Protein AF-A0AAV4IXU2-F1 (afdb_monomer)

Solvent-accessible surface area (backbone atoms only — not comparable to full-atom values): 14554 Å² total; per-residue (Å²): 113,68,51,59,64,71,59,56,70,63,88,63,92,53,52,67,53,56,46,56,50,34,19,52,50,22,17,52,53,16,49,74,67,67,35,55,64,60,52,50,65,54,48,53,56,36,37,75,73,60,46,38,54,72,82,55,48,52,36,22,51,57,11,19,56,49,12,47,25,54,47,39,40,53,54,18,73,72,43,60,83,90,50,28,66,62,40,37,51,53,20,48,53,50,39,51,52,47,51,52,49,44,66,61,35,63,77,40,77,81,58,49,50,66,58,62,49,49,52,51,54,48,54,50,29,71,78,34,66,65,52,47,55,52,48,48,48,41,63,72,46,50,47,54,49,48,54,53,35,67,69,46,98,43,76,66,45,44,49,68,61,46,39,62,58,50,50,53,49,50,53,53,49,50,53,52,49,43,61,71,75,49,70,82,84,54,61,74,52,73,74,66,58,73,68,56,60,56,68,84,79,42,61,64,67,50,52,59,49,50,43,59,74,71,43,70,78,66,63,73,80,69,69,81,76,72,82,70,77,73,66,66,75,70,57,62,74,66,60,72,73,72,78,79,79,88,76,87,83,90,85,135

InterPro domains:
  IPR003841 Sodium-dependent phosphate transport protein [PF02690] (20-100)
  IPR003841 Sodium-dependent phosphate transport protein [PTHR10010] (1-233)

Organism: NCBI:txid1093978

pLDDT: mean 72.47, std 19.87, range [31.05, 94.81]

Mean predicted aligned error: 17.53 Å

Structure (mmCIF, N/CA/C/O backbone):
data_AF-A0AAV4IXU2-F1
#
_entry.id   AF-A0AAV4IXU2-F1
#
loop_
_atom_site.group_PDB
_atom_site.id
_atom_site.type_symbol
_atom_site.label_atom_id
_atom_site.label_alt_id
_atom_site.label_comp_id
_atom_site.label_asym_id
_atom_site.label_entity_id
_atom_site.label_seq_id
_atom_site.pdbx_PDB_ins_code
_atom_site.Cartn_x
_atom_site.Cartn_y
_atom_site.Cartn_z
_atom_site.occupancy
_atom_site.B_iso_or_equiv
_atom_site.auth_seq_id
_atom_site.auth_comp_id
_atom_site.auth_asym_id
_atom_site.auth_atom_id
_atom_site.pdbx_PDB_model_num
ATOM 1 N N . MET A 1 1 ? -5.809 29.470 -0.784 1.00 52.75 1 MET A N 1
ATOM 2 C CA . MET A 1 1 ? -5.499 29.531 -2.231 1.00 52.75 1 MET A CA 1
ATOM 3 C C . MET A 1 1 ? -4.843 28.239 -2.723 1.00 52.75 1 MET A C 1
ATOM 5 O O . MET A 1 1 ? -5.449 27.562 -3.535 1.00 52.75 1 MET A O 1
ATOM 9 N N . ILE A 1 2 ? -3.705 27.816 -2.154 1.00 60.56 2 ILE A N 1
ATOM 10 C CA . ILE A 1 2 ? -2.952 26.608 -2.570 1.00 60.56 2 ILE A CA 1
ATOM 11 C C . ILE A 1 2 ? -3.792 25.315 -2.537 1.00 60.56 2 ILE A C 1
ATOM 13 O O . ILE A 1 2 ? -3.842 24.601 -3.531 1.00 60.56 2 ILE A O 1
ATOM 17 N N . LYS A 1 3 ? -4.544 25.053 -1.454 1.00 55.19 3 LYS A N 1
ATOM 18 C CA . LYS A 1 3 ? -5.411 23.856 -1.347 1.00 55.19 3 LYS A CA 1
ATOM 19 C C . LYS A 1 3 ? -6.458 23.742 -2.465 1.00 55.19 3 LYS A C 1
ATOM 21 O O . LYS A 1 3 ? -6.820 22.635 -2.836 1.00 55.19 3 LYS A O 1
ATOM 26 N N . LYS A 1 4 ? -6.927 24.878 -3.000 1.00 58.56 4 LYS A N 1
ATOM 27 C CA . LYS A 1 4 ? -7.949 24.936 -4.057 1.00 58.56 4 LYS A CA 1
ATOM 28 C C . LYS A 1 4 ? -7.371 24.608 -5.437 1.00 58.56 4 LYS A C 1
ATOM 30 O O . LYS A 1 4 ? -8.101 24.110 -6.273 1.00 58.56 4 LYS A O 1
ATOM 35 N N . PHE A 1 5 ? -6.080 24.871 -5.652 1.00 61.91 5 PHE A N 1
ATOM 36 C CA . PHE A 1 5 ? -5.364 24.513 -6.880 1.00 61.91 5 PHE A CA 1
ATOM 37 C C . PHE A 1 5 ? -4.828 23.080 -6.839 1.00 61.91 5 PHE A C 1
ATOM 39 O O . PHE A 1 5 ? -4.893 22.373 -7.834 1.00 61.91 5 PHE A O 1
ATOM 46 N N . VAL A 1 6 ? -4.345 22.634 -5.676 1.00 60.41 6 VAL A N 1
ATOM 47 C CA . VAL A 1 6 ? -3.827 21.270 -5.484 1.00 60.41 6 VAL A CA 1
ATOM 48 C C . VAL A 1 6 ? -4.948 20.229 -5.513 1.00 60.41 6 VAL A C 1
ATOM 50 O O . VAL A 1 6 ? -4.774 19.159 -6.087 1.00 60.41 6 VAL A O 1
ATOM 53 N N . ASN A 1 7 ? -6.115 20.559 -4.951 1.00 63.28 7 ASN A N 1
ATOM 54 C CA . ASN A 1 7 ? -7.316 19.723 -5.025 1.00 63.28 7 ASN A CA 1
ATOM 55 C C . ASN A 1 7 ? -8.319 20.274 -6.047 1.00 63.28 7 ASN A C 1
ATOM 57 O O . ASN A 1 7 ? -9.522 20.096 -5.883 1.00 63.28 7 ASN A O 1
ATOM 61 N N . ALA A 1 8 ? -7.842 20.992 -7.071 1.00 58.50 8 ALA A N 1
ATOM 62 C CA . ALA A 1 8 ? -8.707 21.471 -8.139 1.00 58.50 8 ALA A CA 1
ATOM 63 C C . ALA A 1 8 ? -9.290 20.268 -8.881 1.00 58.50 8 ALA A C 1
ATOM 65 O O . ALA A 1 8 ? -8.625 19.589 -9.663 1.00 58.50 8 ALA A O 1
ATOM 66 N N . GLU A 1 9 ? -10.554 19.998 -8.610 1.00 58.47 9 GLU A N 1
ATOM 67 C CA . GLU A 1 9 ? -11.350 19.041 -9.345 1.00 58.47 9 GLU A CA 1
ATOM 68 C C . GLU A 1 9 ? -11.954 19.793 -10.530 1.00 58.47 9 GLU A C 1
ATOM 70 O O . GLU A 1 9 ? -12.689 20.763 -10.339 1.00 58.47 9 GLU A O 1
ATOM 75 N N . PHE A 1 10 ? -11.581 19.419 -11.758 1.00 54.19 10 PHE A N 1
ATOM 76 C CA . PHE A 1 10 ? -12.203 19.993 -12.950 1.00 54.19 10 PHE A CA 1
ATOM 77 C C . PHE A 1 10 ? -13.707 19.670 -12.901 1.00 54.19 10 PHE A C 1
ATOM 79 O O . PHE A 1 10 ? -14.060 18.487 -12.923 1.00 54.19 10 PHE A O 1
ATOM 86 N N . PRO A 1 11 ? -14.603 20.670 -12.797 1.00 42.06 11 PRO A N 1
ATOM 87 C CA . PRO A 1 11 ? -16.028 20.404 -12.663 1.00 42.06 11 PRO A CA 1
ATOM 88 C C . PRO A 1 11 ? -16.586 19.822 -13.972 1.00 42.06 11 PRO A C 1
ATOM 90 O O . PRO A 1 11 ? -16.364 20.382 -15.044 1.00 42.06 11 PRO A O 1
ATOM 93 N N . GLY A 1 12 ? -17.318 18.702 -13.885 1.00 57.59 12 GLY A N 1
ATOM 94 C CA . GLY A 1 12 ? -18.038 18.084 -15.009 1.00 57.59 12 GLY A CA 1
ATOM 95 C C . GLY A 1 12 ? -17.705 16.598 -15.261 1.00 57.59 12 GLY A C 1
ATOM 96 O O . GLY A 1 12 ? -17.108 15.942 -14.405 1.00 57.59 12 GLY A O 1
ATOM 97 N N . PRO A 1 13 ? -18.053 16.038 -16.442 1.00 55.56 13 PRO A N 1
ATOM 98 C CA . PRO A 1 13 ? -17.812 14.627 -16.804 1.00 55.56 13 PRO A CA 1
ATOM 99 C C . PRO A 1 13 ? -16.319 14.234 -16.862 1.00 55.56 13 PRO A C 1
ATOM 101 O O . PRO A 1 13 ? -15.982 13.055 -16.943 1.00 55.56 13 PRO A O 1
ATOM 104 N N . LEU A 1 14 ? -15.416 15.216 -16.763 1.00 58.50 14 LEU A N 1
ATOM 105 C CA . LEU A 1 14 ? -13.964 15.050 -16.680 1.00 58.50 14 LEU A CA 1
ATOM 106 C C . LEU A 1 14 ? -13.457 14.633 -15.288 1.00 58.50 14 LEU A C 1
ATOM 108 O O . LEU A 1 14 ? -12.260 14.384 -15.144 1.00 58.50 14 LEU A O 1
ATOM 112 N N . GLY A 1 15 ? -14.327 14.493 -14.279 1.00 62.78 15 GLY A N 1
ATOM 113 C CA . GLY A 1 15 ? -13.946 14.016 -12.942 1.00 62.78 15 GLY A CA 1
ATOM 114 C C . GLY A 1 15 ? -13.155 12.700 -12.975 1.00 62.78 15 GLY A C 1
ATOM 115 O O . GLY A 1 15 ? -12.135 12.569 -12.297 1.00 62.78 15 GLY A O 1
ATOM 116 N N . TYR A 1 16 ? -13.532 11.774 -13.864 1.00 66.44 16 TYR A N 1
ATOM 117 C CA . TYR A 1 16 ? -12.797 10.525 -14.094 1.00 66.44 16 TYR A CA 1
ATOM 118 C C . TYR A 1 16 ? -11.384 10.753 -14.645 1.00 66.44 16 TYR A C 1
ATOM 120 O O . TYR A 1 16 ? -10.450 10.071 -14.228 1.00 66.44 16 TYR A O 1
ATOM 128 N N . LEU A 1 17 ? -11.203 11.740 -15.529 1.00 75.50 17 LEU A N 1
ATOM 129 C CA . LEU A 1 17 ? -9.912 12.063 -16.139 1.00 75.50 17 LEU A CA 1
ATOM 130 C C . LEU A 1 17 ? -8.925 12.639 -15.120 1.00 75.50 17 LEU A C 1
ATOM 132 O O . LEU A 1 17 ? -7.730 12.366 -15.200 1.00 75.50 17 LEU A O 1
ATOM 136 N N . THR A 1 18 ? -9.419 13.367 -14.112 1.00 81.31 18 THR A N 1
ATOM 137 C CA . THR A 1 18 ? -8.561 13.933 -13.056 1.00 81.31 18 THR A CA 1
ATOM 138 C C . THR A 1 18 ? -7.774 12.858 -12.300 1.00 81.31 18 THR A C 1
ATOM 140 O O . THR A 1 18 ? -6.631 13.078 -11.903 1.00 81.31 18 THR A O 1
ATOM 143 N N . GLY A 1 19 ? -8.366 11.674 -12.145 1.00 83.75 19 GLY A N 1
ATOM 144 C CA . GLY A 1 19 ? -7.733 10.516 -11.533 1.00 83.75 19 GLY A CA 1
ATOM 145 C C . GLY A 1 19 ? -6.587 9.941 -12.363 1.00 83.75 19 GLY A C 1
ATOM 146 O O . GLY A 1 19 ? -5.501 9.694 -11.841 1.00 83.75 19 GLY A O 1
ATOM 147 N N . TYR A 1 20 ? -6.799 9.796 -13.671 1.00 87.50 20 TYR A N 1
ATOM 148 C CA . TYR A 1 20 ? -5.769 9.331 -14.603 1.00 87.50 20 TYR A CA 1
ATOM 149 C C . TYR A 1 20 ? -4.634 10.349 -14.768 1.00 87.50 20 TYR A C 1
ATOM 151 O O . TYR A 1 20 ? -3.468 9.965 -14.815 1.00 87.50 20 TYR A O 1
ATOM 159 N N . ILE A 1 21 ? -4.945 11.648 -14.766 1.00 88.25 21 ILE A N 1
ATOM 160 C CA . ILE A 1 21 ? -3.930 12.711 -14.753 1.00 88.25 21 ILE A CA 1
ATOM 161 C C . ILE A 1 21 ? -3.081 12.619 -13.479 1.00 88.25 21 ILE A C 1
ATOM 163 O O . ILE A 1 21 ? -1.860 12.709 -13.556 1.00 88.25 21 ILE A O 1
ATOM 167 N N . ALA A 1 22 ? -3.692 12.367 -12.317 1.00 89.50 22 ALA A N 1
ATOM 168 C CA . ALA A 1 22 ? -2.951 12.156 -11.075 1.00 89.50 22 ALA A CA 1
ATOM 169 C C . ALA A 1 22 ? -2.029 10.921 -11.139 1.00 89.50 22 ALA A C 1
ATOM 171 O O . ALA A 1 22 ? -0.903 10.986 -10.650 1.00 89.50 22 ALA A O 1
ATOM 172 N N . ILE A 1 23 ? -2.449 9.831 -11.794 1.00 91.69 23 ILE A N 1
ATOM 173 C CA . ILE A 1 23 ? -1.583 8.666 -12.058 1.00 91.69 23 ILE A CA 1
ATOM 174 C C . ILE A 1 23 ? -0.378 9.076 -12.922 1.00 91.69 23 ILE A C 1
ATOM 176 O O . ILE A 1 23 ? 0.759 8.766 -12.573 1.00 91.69 23 ILE A O 1
ATOM 180 N N . LEU A 1 24 ? -0.591 9.821 -14.011 1.00 91.69 24 LEU A N 1
ATOM 181 C CA . LEU A 1 24 ? 0.503 10.279 -14.878 1.00 91.69 24 LEU A CA 1
ATOM 182 C C . LEU A 1 24 ? 1.468 11.227 -14.153 1.00 91.69 24 LEU A C 1
ATOM 184 O O . LEU A 1 24 ? 2.682 11.085 -14.286 1.00 91.69 24 LEU A O 1
ATOM 188 N N . ILE A 1 25 ? 0.945 12.150 -13.343 1.00 91.56 25 ILE A N 1
ATOM 189 C CA . ILE A 1 25 ? 1.757 13.051 -12.515 1.00 91.56 25 ILE A CA 1
ATOM 190 C C . ILE A 1 25 ? 2.593 12.246 -11.515 1.00 91.56 25 ILE A C 1
ATOM 192 O O . ILE A 1 25 ? 3.793 12.485 -11.393 1.00 91.56 25 ILE A O 1
ATOM 196 N N . GLY A 1 26 ? 1.995 11.271 -10.824 1.00 91.44 26 GLY A N 1
ATOM 197 C CA . GLY A 1 26 ? 2.712 10.407 -9.883 1.00 91.44 26 GLY A CA 1
ATOM 198 C C . GLY A 1 26 ? 3.820 9.590 -10.553 1.00 91.44 26 GLY A C 1
ATOM 199 O O . GLY A 1 26 ? 4.929 9.497 -10.017 1.00 91.44 26 GLY A O 1
ATOM 200 N N . ALA A 1 27 ? 3.546 9.058 -11.748 1.00 92.31 27 ALA A N 1
ATOM 201 C CA . ALA A 1 27 ? 4.523 8.327 -12.551 1.00 92.31 27 ALA A CA 1
ATOM 202 C C . ALA A 1 27 ? 5.683 9.228 -12.990 1.00 92.31 27 ALA A C 1
ATOM 204 O O . ALA A 1 27 ? 6.839 8.870 -12.774 1.00 92.31 27 ALA A O 1
ATOM 205 N N . GLY A 1 28 ? 5.389 10.416 -13.526 1.00 92.00 28 GLY A N 1
ATOM 206 C CA . GLY A 1 28 ? 6.399 11.382 -13.962 1.00 92.00 28 GLY A CA 1
ATOM 207 C C . GLY A 1 28 ? 7.264 11.902 -12.813 1.00 92.00 28 GLY A C 1
ATOM 208 O O . GLY A 1 28 ? 8.488 11.903 -12.916 1.00 92.00 28 GLY A O 1
ATOM 209 N N . LEU A 1 29 ? 6.655 12.268 -11.681 1.00 91.44 29 LEU A N 1
ATOM 210 C CA . LEU A 1 29 ? 7.397 12.703 -10.492 1.00 91.44 29 LEU A CA 1
ATOM 211 C C . LEU A 1 29 ? 8.330 11.605 -9.977 1.00 91.44 29 LEU A C 1
ATOM 213 O O . LEU A 1 29 ? 9.479 11.879 -9.640 1.00 91.44 29 LEU A O 1
ATOM 217 N N . THR A 1 30 ? 7.861 10.357 -9.950 1.00 92.31 30 THR A N 1
ATOM 218 C CA . THR A 1 30 ? 8.690 9.231 -9.497 1.00 92.31 30 THR A CA 1
ATOM 219 C C . THR A 1 30 ? 9.767 8.874 -10.507 1.00 92.31 30 THR A C 1
ATOM 221 O O . THR A 1 30 ? 10.857 8.503 -10.099 1.00 92.31 30 THR A O 1
ATOM 224 N N . PHE A 1 31 ? 9.511 9.028 -11.804 1.00 89.88 31 PHE A N 1
ATOM 225 C CA . PHE A 1 31 ? 10.527 8.857 -12.838 1.00 89.88 31 PHE A CA 1
ATOM 226 C C . PHE A 1 31 ? 11.666 9.877 -12.692 1.00 89.88 31 PHE A C 1
ATOM 228 O O . PHE A 1 31 ? 12.830 9.500 -12.762 1.00 89.88 31 PHE A O 1
ATOM 235 N N . VAL A 1 32 ? 11.339 11.146 -12.421 1.00 90.19 32 VAL A N 1
ATOM 236 C CA . VAL A 1 32 ? 12.336 12.213 -12.215 1.00 90.19 32 VAL A CA 1
ATOM 237 C C . VAL A 1 32 ? 13.122 12.007 -10.920 1.00 90.19 32 VAL A C 1
ATOM 239 O O . VAL A 1 32 ? 14.340 12.145 -10.907 1.00 90.19 32 VAL A O 1
ATOM 242 N N . VAL A 1 33 ? 12.435 11.681 -9.824 1.00 89.81 33 VAL A N 1
ATOM 243 C CA . VAL A 1 33 ? 13.060 11.520 -8.499 1.00 89.81 33 VAL A CA 1
ATOM 244 C C . VAL A 1 33 ? 13.716 10.141 -8.331 1.00 89.81 33 VAL A C 1
ATOM 246 O O . VAL A 1 33 ? 14.550 9.960 -7.450 1.00 89.81 33 VAL A O 1
ATOM 249 N N . GLN A 1 34 ? 13.321 9.156 -9.140 1.00 89.94 34 GLN A N 1
ATOM 250 C CA . GLN A 1 34 ? 13.729 7.746 -9.080 1.00 89.94 34 GLN A CA 1
ATOM 251 C C . GLN A 1 34 ? 13.562 7.074 -7.705 1.00 89.94 34 GLN A C 1
ATOM 253 O O . GLN A 1 34 ? 14.171 6.044 -7.426 1.00 89.94 34 GLN A O 1
ATOM 258 N N . SER A 1 35 ? 12.706 7.618 -6.835 1.00 88.94 35 SER A N 1
ATOM 259 C CA . SER A 1 35 ? 12.480 7.088 -5.489 1.00 88.94 35 SER A CA 1
ATOM 260 C C . SER A 1 35 ? 11.016 7.197 -5.079 1.00 88.94 35 SER A C 1
ATOM 262 O O . SER A 1 35 ? 10.501 8.277 -4.771 1.00 88.94 35 SER A O 1
ATOM 264 N N . SER A 1 36 ? 10.344 6.049 -5.016 1.00 89.06 36 SER A N 1
ATOM 265 C CA . SER A 1 36 ? 8.973 5.930 -4.501 1.00 89.06 36 SER A CA 1
ATOM 266 C C . SER A 1 36 ? 8.886 6.161 -2.988 1.00 89.06 36 SER A C 1
ATOM 268 O O . SER A 1 36 ? 7.862 6.638 -2.487 1.00 89.06 36 SER A O 1
ATOM 270 N N . SER A 1 37 ? 9.974 5.914 -2.250 1.00 89.56 37 SER A N 1
ATOM 271 C CA . SER A 1 37 ? 10.075 6.231 -0.821 1.00 89.56 37 SER A CA 1
ATOM 272 C C . SER A 1 37 ? 10.070 7.739 -0.572 1.00 89.56 37 SER A C 1
ATOM 274 O O . SER A 1 37 ? 9.319 8.206 0.285 1.00 89.56 37 SER A O 1
ATOM 276 N N . ILE A 1 38 ? 10.830 8.524 -1.353 1.00 91.62 38 ILE A N 1
ATOM 277 C CA . ILE A 1 38 ? 10.807 9.996 -1.252 1.00 91.62 38 ILE A CA 1
ATOM 278 C C . ILE A 1 38 ? 9.406 10.518 -1.584 1.00 91.62 38 ILE A C 1
ATOM 280 O O . ILE A 1 38 ? 8.847 11.305 -0.814 1.00 91.62 38 ILE A O 1
ATOM 284 N N . PHE A 1 39 ? 8.805 10.013 -2.665 1.00 91.50 39 PHE A N 1
ATOM 285 C CA . PHE A 1 39 ? 7.448 10.369 -3.073 1.00 91.50 39 PHE A CA 1
ATOM 286 C C . PHE A 1 39 ? 6.427 10.145 -1.945 1.00 91.50 39 PHE A C 1
ATOM 288 O O . PHE A 1 39 ? 5.727 11.072 -1.528 1.00 91.50 39 PHE A O 1
ATOM 295 N N . THR A 1 40 ? 6.400 8.939 -1.372 1.00 90.88 40 THR A N 1
ATOM 296 C CA . THR A 1 40 ? 5.463 8.581 -0.294 1.00 90.88 40 THR A CA 1
ATOM 297 C C . THR A 1 40 ? 5.734 9.374 0.988 1.00 90.88 40 THR A C 1
ATOM 299 O O . THR A 1 40 ? 4.793 9.828 1.649 1.00 90.88 40 THR A O 1
ATOM 302 N N . SER A 1 41 ? 7.006 9.605 1.325 1.00 93.00 41 SER A N 1
ATOM 303 C CA . SER A 1 41 ? 7.406 10.379 2.510 1.00 93.00 41 SER A CA 1
ATOM 304 C C . SER A 1 41 ? 7.013 11.855 2.430 1.00 93.00 41 SER A C 1
ATOM 306 O O . SER A 1 41 ? 6.764 12.467 3.464 1.00 93.00 41 SER A O 1
ATOM 308 N N . THR A 1 42 ? 6.899 12.411 1.220 1.00 92.44 42 THR A N 1
ATOM 309 C CA . THR A 1 42 ? 6.466 13.796 0.996 1.00 92.44 42 THR A CA 1
ATOM 310 C C . THR A 1 42 ? 4.942 13.902 0.946 1.00 92.44 42 THR A C 1
ATOM 312 O O . THR A 1 42 ? 4.366 14.826 1.519 1.00 92.44 42 THR A O 1
ATOM 315 N N . LEU A 1 43 ? 4.255 12.937 0.324 1.00 91.94 43 LEU A N 1
ATOM 316 C CA . LEU A 1 43 ? 2.790 12.937 0.270 1.00 91.94 43 LEU A CA 1
ATOM 317 C C . LEU A 1 43 ? 2.138 12.716 1.638 1.00 91.94 43 LEU A C 1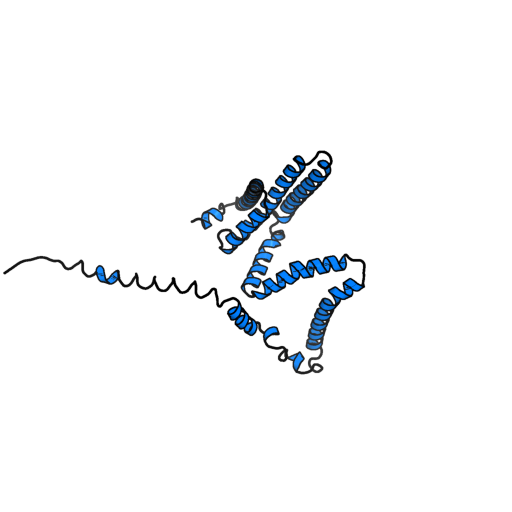
ATOM 319 O O . LEU A 1 43 ? 1.166 13.394 1.965 1.00 91.94 43 LEU A O 1
ATOM 323 N N . THR A 1 44 ? 2.678 11.812 2.456 1.00 91.81 44 THR A N 1
ATOM 324 C CA . THR A 1 44 ? 2.113 11.474 3.774 1.00 91.81 44 THR A CA 1
ATOM 325 C C . THR A 1 44 ? 1.893 12.701 4.682 1.00 91.81 44 THR A C 1
ATOM 327 O O . THR A 1 44 ? 0.770 12.890 5.158 1.00 91.81 44 THR A O 1
ATOM 330 N N . PRO A 1 45 ? 2.887 13.582 4.925 1.00 91.31 45 PRO A N 1
ATOM 331 C CA . PRO A 1 45 ? 2.687 14.783 5.732 1.00 91.31 45 PRO A CA 1
ATOM 332 C C . PRO A 1 45 ? 1.781 15.809 5.047 1.00 91.31 45 PRO A C 1
ATOM 334 O O . PRO A 1 45 ? 0.982 16.431 5.741 1.00 91.31 45 PRO A O 1
ATOM 337 N N . LEU A 1 46 ? 1.837 15.957 3.714 1.00 90.12 46 LEU A N 1
ATOM 338 C CA . LEU A 1 46 ? 0.947 16.856 2.960 1.00 90.12 46 LEU A CA 1
ATOM 339 C C . LEU A 1 46 ? -0.526 16.465 3.114 1.00 90.12 46 LEU A C 1
ATOM 341 O O . LEU A 1 46 ? -1.390 17.335 3.244 1.00 90.12 46 LEU A O 1
ATOM 345 N N . VAL A 1 47 ? -0.806 15.165 3.152 1.00 91.06 47 VAL A N 1
ATOM 346 C CA . VAL A 1 47 ? -2.132 14.637 3.477 1.00 91.06 47 VAL A CA 1
ATOM 347 C C . VAL A 1 47 ? -2.463 14.843 4.953 1.00 91.06 47 VAL A C 1
ATOM 349 O O . VAL A 1 47 ? -3.575 15.254 5.277 1.00 91.06 47 VAL A O 1
ATOM 352 N N . GLY A 1 48 ? -1.492 14.654 5.850 1.00 87.44 48 GLY A N 1
ATOM 353 C CA . GLY A 1 48 ? -1.653 14.900 7.287 1.00 87.44 48 GLY A CA 1
ATOM 354 C C . GLY A 1 48 ? -2.044 16.343 7.639 1.00 87.44 48 GLY A C 1
ATOM 355 O O . GLY A 1 48 ? -2.837 16.551 8.554 1.00 87.44 48 GLY A O 1
ATOM 356 N N . ILE A 1 49 ? -1.552 17.338 6.892 1.00 90.00 49 ILE A N 1
ATOM 357 C CA . ILE A 1 49 ? -1.939 18.760 7.036 1.00 90.00 49 ILE A CA 1
ATOM 358 C C . ILE A 1 49 ? -3.148 19.155 6.157 1.00 90.00 49 ILE A C 1
ATOM 360 O O . ILE A 1 49 ? -3.567 20.322 6.115 1.00 90.00 49 ILE A O 1
ATOM 364 N N . GLY A 1 50 ? -3.708 18.191 5.420 1.00 84.06 50 GLY A N 1
ATOM 365 C CA . GLY A 1 50 ? -4.852 18.364 4.527 1.00 84.06 50 GLY A CA 1
ATOM 366 C C . GLY A 1 50 ? -4.580 19.295 3.345 1.00 84.06 50 GLY A C 1
ATOM 367 O O . GLY A 1 50 ? -5.478 20.037 2.947 1.00 84.06 50 GLY A O 1
ATOM 368 N N . VAL A 1 51 ? -3.339 19.362 2.851 1.00 86.94 51 VAL A N 1
ATOM 369 C CA . VAL A 1 51 ? -3.004 20.055 1.593 1.00 86.94 51 VAL A CA 1
ATOM 370 C C . VAL A 1 51 ? -3.408 19.202 0.395 1.00 86.94 51 VAL A C 1
ATOM 372 O O . VAL A 1 51 ? -3.953 19.745 -0.562 1.00 86.94 51 VAL A O 1
ATOM 375 N N . ILE A 1 52 ? -3.197 17.890 0.487 1.00 86.44 52 ILE A N 1
ATOM 376 C CA . ILE A 1 52 ? -3.641 16.891 -0.489 1.00 86.44 52 ILE A CA 1
ATOM 377 C C . ILE A 1 52 ? -4.710 16.029 0.180 1.00 86.44 52 ILE A C 1
ATOM 379 O O . ILE A 1 52 ? -4.542 15.604 1.322 1.00 86.44 52 ILE A O 1
ATOM 383 N N . GLU A 1 53 ? -5.814 15.765 -0.507 1.00 86.88 53 GLU A N 1
ATOM 384 C CA . GLU A 1 53 ? -6.830 14.845 0.004 1.00 86.88 53 GLU A CA 1
ATOM 385 C C . GLU A 1 53 ? -6.385 13.379 -0.114 1.00 86.88 53 GLU A C 1
ATOM 387 O O . GLU A 1 53 ? -5.706 12.987 -1.066 1.00 86.88 53 GLU A O 1
ATOM 392 N N . LEU A 1 54 ? -6.817 12.529 0.826 1.00 86.50 54 LEU A N 1
ATOM 393 C CA . LEU A 1 54 ? -6.549 11.080 0.784 1.00 86.50 54 LEU A CA 1
ATOM 394 C C . LEU A 1 54 ? -6.993 10.442 -0.543 1.00 86.50 54 LEU A C 1
ATOM 396 O O . LEU A 1 54 ? -6.322 9.551 -1.063 1.00 86.50 54 LEU A O 1
ATOM 400 N N . ASP A 1 55 ? -8.089 10.943 -1.112 1.00 86.19 55 ASP A N 1
ATOM 401 C CA . ASP A 1 55 ? -8.670 10.438 -2.356 1.00 86.19 55 ASP A CA 1
ATOM 402 C C . ASP A 1 55 ? -7.805 10.796 -3.584 1.00 86.19 55 ASP A C 1
ATOM 404 O O . ASP A 1 55 ? -7.845 10.096 -4.597 1.00 86.19 55 ASP A O 1
ATOM 408 N N . ARG A 1 56 ? -6.951 11.828 -3.472 1.00 86.94 56 ARG A N 1
ATOM 409 C CA . ARG A 1 56 ? -5.940 12.221 -4.472 1.00 86.94 56 ARG A CA 1
ATOM 410 C C . ARG A 1 56 ? -4.614 11.494 -4.280 1.00 86.94 56 ARG A C 1
ATOM 412 O O . ARG A 1 56 ? -3.949 11.170 -5.261 1.00 86.94 56 ARG A O 1
ATOM 419 N N . MET A 1 57 ? -4.243 11.196 -3.035 1.00 90.25 57 MET A N 1
ATOM 420 C CA . MET A 1 57 ? -3.029 10.434 -2.728 1.00 90.25 57 MET A CA 1
ATOM 421 C C . MET A 1 57 ? -3.065 9.036 -3.356 1.00 90.25 57 MET A C 1
ATOM 423 O O . MET A 1 57 ? -2.055 8.582 -3.879 1.00 90.25 57 MET A O 1
ATOM 427 N N . TYR A 1 58 ? -4.227 8.375 -3.369 1.00 90.56 58 TYR A N 1
ATOM 428 C CA . TYR A 1 58 ? -4.361 7.025 -3.921 1.00 90.56 58 TYR A CA 1
ATOM 429 C C . TYR A 1 58 ? -3.939 6.904 -5.406 1.00 90.56 58 TYR A C 1
ATOM 431 O O . TYR A 1 58 ? -3.010 6.143 -5.681 1.00 90.56 58 TYR A O 1
ATOM 439 N N . PRO A 1 59 ? -4.524 7.648 -6.373 1.00 91.12 59 PRO A N 1
ATOM 440 C CA . PRO A 1 59 ? -4.068 7.607 -7.767 1.00 91.12 59 PRO A CA 1
ATOM 441 C C . PRO A 1 59 ? -2.625 8.098 -7.954 1.00 91.12 59 PRO A C 1
ATOM 443 O O . PRO A 1 59 ? -1.911 7.555 -8.792 1.00 91.12 59 PRO A O 1
ATOM 446 N N . LEU A 1 60 ? -2.161 9.067 -7.156 1.00 92.06 60 LEU A N 1
ATOM 447 C CA . LEU A 1 60 ? -0.762 9.512 -7.172 1.00 92.06 60 LEU A CA 1
ATOM 448 C C . LEU A 1 60 ? 0.204 8.370 -6.816 1.00 92.06 60 LEU A C 1
ATOM 450 O O . LEU A 1 60 ? 1.212 8.177 -7.496 1.00 92.06 60 LEU A O 1
ATOM 454 N N . THR A 1 61 ? -0.115 7.581 -5.788 1.00 92.56 61 THR A N 1
ATOM 455 C CA . THR A 1 61 ? 0.675 6.408 -5.386 1.00 92.56 61 THR A CA 1
ATOM 456 C C . THR A 1 61 ? 0.636 5.306 -6.443 1.00 92.56 61 THR A C 1
ATOM 458 O O . THR A 1 61 ? 1.677 4.730 -6.750 1.00 92.56 61 THR A O 1
ATOM 461 N N . LEU A 1 62 ? -0.523 5.044 -7.059 1.00 92.62 62 LEU A N 1
ATOM 462 C CA . LEU A 1 62 ? -0.614 4.100 -8.181 1.00 92.62 62 LEU A CA 1
ATOM 463 C C . LEU A 1 62 ? 0.292 4.522 -9.349 1.00 92.62 62 LEU A C 1
ATOM 465 O O . LEU A 1 62 ? 1.022 3.701 -9.898 1.00 92.62 62 LEU A O 1
ATOM 469 N N . GLY A 1 63 ? 0.308 5.816 -9.672 1.00 92.81 63 GLY A N 1
ATOM 470 C CA . GLY A 1 63 ? 1.245 6.396 -10.632 1.00 92.81 63 GLY A CA 1
ATOM 471 C C . GLY A 1 63 ? 2.707 6.192 -10.251 1.00 92.81 63 GLY A C 1
ATOM 472 O O . GLY A 1 63 ? 3.508 5.750 -11.071 1.00 92.81 63 GLY A O 1
ATOM 473 N N . SER A 1 64 ? 3.060 6.463 -8.993 1.00 94.31 64 SER A N 1
ATOM 474 C CA . SER A 1 64 ? 4.426 6.284 -8.483 1.00 94.31 64 SER A CA 1
ATOM 475 C C . SER A 1 64 ? 4.939 4.850 -8.634 1.00 94.31 64 SER A C 1
ATOM 477 O O . SER A 1 64 ? 6.098 4.634 -9.006 1.00 94.31 64 SER A O 1
ATOM 479 N N . ASN A 1 65 ? 4.064 3.859 -8.447 1.00 93.00 65 ASN A N 1
ATOM 480 C CA . ASN A 1 65 ? 4.419 2.462 -8.667 1.00 93.00 65 ASN A CA 1
ATOM 481 C C . ASN A 1 65 ? 4.773 2.187 -10.136 1.00 93.00 65 ASN A C 1
ATOM 483 O O . ASN A 1 65 ? 5.771 1.518 -10.385 1.00 93.00 65 ASN A O 1
ATOM 487 N N . ILE A 1 66 ? 4.038 2.761 -11.101 1.00 93.56 66 ILE A N 1
ATOM 488 C CA . ILE A 1 66 ? 4.417 2.699 -12.525 1.00 93.56 66 ILE A CA 1
ATOM 489 C C . ILE A 1 66 ? 5.771 3.387 -12.742 1.00 93.56 66 ILE A C 1
ATOM 491 O O . ILE A 1 66 ? 6.664 2.794 -13.342 1.00 93.56 66 ILE A O 1
ATOM 495 N N . GLY A 1 67 ? 5.966 4.601 -12.218 1.00 92.38 67 GLY A N 1
ATOM 496 C CA . GLY A 1 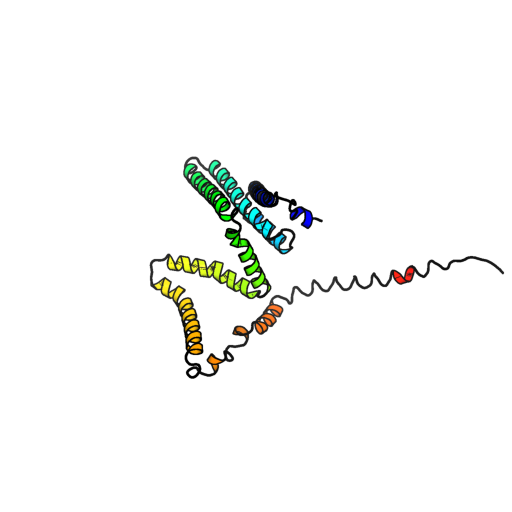67 ? 7.226 5.338 -12.387 1.00 92.38 67 GLY A CA 1
ATOM 497 C C . GLY A 1 67 ? 8.456 4.562 -11.896 1.00 92.38 67 GLY A C 1
ATOM 498 O O . GLY A 1 67 ? 9.492 4.562 -12.556 1.00 92.38 67 GLY A O 1
ATOM 499 N N . THR A 1 68 ? 8.317 3.816 -10.796 1.00 92.12 68 THR A N 1
ATOM 500 C CA . THR A 1 68 ? 9.383 2.946 -10.265 1.00 92.12 68 THR A CA 1
ATOM 501 C C . THR A 1 68 ? 9.785 1.850 -11.256 1.00 92.12 68 THR A C 1
ATOM 503 O O . THR A 1 68 ? 10.963 1.513 -11.363 1.00 92.12 68 THR A O 1
ATOM 506 N N . THR A 1 69 ? 8.832 1.305 -12.017 1.00 92.69 69 THR A N 1
ATOM 507 C CA . THR A 1 69 ? 9.125 0.267 -13.019 1.00 92.69 69 THR A CA 1
ATOM 508 C C . THR A 1 69 ? 9.901 0.809 -14.214 1.00 92.69 69 THR A C 1
ATOM 510 O O . THR A 1 69 ? 10.771 0.114 -14.727 1.00 92.69 69 THR A O 1
ATOM 513 N N . THR A 1 70 ? 9.692 2.073 -14.598 1.00 88.94 70 THR A N 1
ATOM 514 C CA . THR A 1 70 ? 10.518 2.730 -15.621 1.00 88.94 70 THR A CA 1
ATOM 515 C C . THR A 1 70 ? 11.975 2.838 -15.168 1.00 88.94 70 THR A C 1
ATOM 517 O O . THR A 1 70 ? 12.883 2.558 -15.948 1.00 88.94 70 THR A O 1
ATOM 520 N N . THR A 1 71 ? 12.216 3.171 -13.895 1.00 89.06 71 THR A N 1
ATOM 521 C CA . THR A 1 71 ? 13.569 3.170 -13.317 1.00 89.06 71 THR A CA 1
ATOM 522 C C . THR A 1 71 ? 14.178 1.769 -13.314 1.00 89.06 71 THR A C 1
ATOM 524 O O . THR A 1 71 ? 15.346 1.618 -13.660 1.00 89.06 71 THR A O 1
ATOM 527 N N . ALA A 1 72 ? 13.396 0.735 -12.988 1.00 89.75 72 ALA A N 1
ATOM 528 C CA . ALA A 1 72 ? 13.862 -0.650 -13.041 1.00 89.75 72 ALA A CA 1
ATOM 529 C C . ALA A 1 72 ? 14.262 -1.074 -14.466 1.00 89.75 72 ALA A C 1
ATOM 531 O O . ALA A 1 72 ? 15.290 -1.721 -14.638 1.00 89.75 72 ALA A O 1
ATOM 532 N N . ILE A 1 73 ? 13.503 -0.659 -15.487 1.00 91.94 73 ILE A N 1
ATOM 533 C CA . ILE A 1 73 ? 13.832 -0.918 -16.898 1.00 91.94 73 ILE A CA 1
ATOM 534 C C . ILE A 1 73 ? 15.122 -0.195 -17.294 1.00 91.94 73 ILE A C 1
ATOM 536 O O . ILE A 1 73 ? 16.002 -0.811 -17.884 1.00 91.94 73 ILE A O 1
ATOM 540 N N . LEU A 1 74 ? 15.275 1.085 -16.940 1.00 90.75 74 LEU A N 1
ATOM 541 C CA . LEU A 1 74 ? 16.510 1.829 -17.214 1.00 90.75 74 LEU A CA 1
ATOM 542 C C . LEU A 1 74 ? 17.723 1.205 -16.516 1.00 90.75 74 LEU A C 1
ATOM 544 O O . LEU A 1 74 ? 18.774 1.059 -17.133 1.00 90.75 74 LEU A O 1
ATOM 548 N N . SER A 1 75 ? 17.569 0.795 -15.255 1.00 89.31 75 SER A N 1
ATOM 549 C CA . SER A 1 75 ? 18.622 0.108 -14.504 1.00 89.31 75 SER A CA 1
ATOM 550 C C . SER A 1 75 ? 18.985 -1.233 -15.141 1.00 89.31 75 SER A C 1
ATOM 552 O O . SER A 1 75 ? 20.164 -1.561 -15.224 1.00 89.31 75 SER A O 1
ATOM 554 N N . ALA A 1 76 ? 17.994 -1.993 -15.616 1.00 90.62 76 ALA A N 1
ATOM 555 C CA . ALA A 1 76 ? 18.217 -3.251 -16.319 1.00 90.62 76 ALA A CA 1
ATOM 556 C C . ALA A 1 76 ? 18.974 -3.032 -17.638 1.00 90.62 76 ALA A C 1
ATOM 558 O O . ALA A 1 76 ? 19.943 -3.732 -17.902 1.00 90.62 76 ALA A O 1
ATOM 559 N N . LEU A 1 77 ? 18.605 -2.011 -18.423 1.00 90.06 77 LEU A N 1
ATOM 560 C CA . LEU A 1 77 ? 19.294 -1.650 -19.671 1.00 90.06 77 LEU A CA 1
ATOM 561 C C . LEU A 1 77 ? 20.734 -1.160 -19.460 1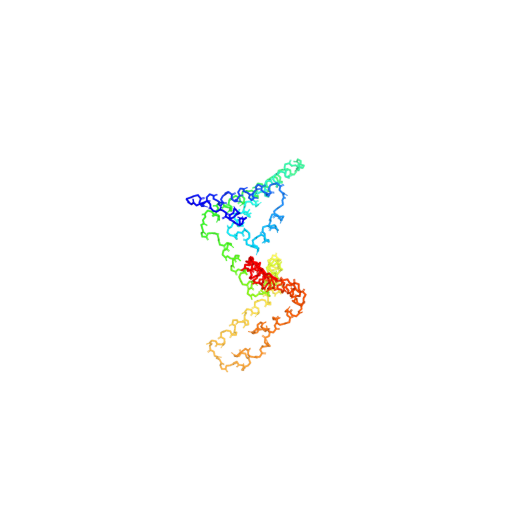.00 90.06 77 LEU A C 1
ATOM 563 O O . LEU A 1 77 ? 21.546 -1.264 -20.373 1.00 90.06 77 LEU A O 1
ATOM 567 N N . ALA A 1 78 ? 21.043 -0.624 -18.279 1.00 90.19 78 ALA A N 1
ATOM 568 C CA . ALA A 1 78 ? 22.390 -0.213 -17.889 1.00 90.19 78 ALA A CA 1
ATOM 569 C C . ALA A 1 78 ? 23.219 -1.346 -17.245 1.00 90.19 78 ALA A C 1
ATOM 571 O O . ALA A 1 78 ? 24.367 -1.112 -16.874 1.00 90.19 78 ALA A O 1
ATOM 572 N N . SER A 1 79 ? 22.642 -2.541 -17.069 1.00 87.69 79 SER A N 1
ATOM 573 C CA . SER A 1 79 ? 23.312 -3.708 -16.478 1.00 87.69 79 SER A CA 1
ATOM 574 C C . SER A 1 79 ? 24.169 -4.456 -17.507 1.00 87.69 79 SER A C 1
ATOM 576 O O . SER A 1 79 ? 23.943 -4.343 -18.712 1.00 87.69 79 SER A O 1
ATOM 578 N N . ASP A 1 80 ? 25.109 -5.274 -17.029 1.00 88.56 80 ASP A N 1
ATOM 579 C CA . ASP A 1 80 ? 25.968 -6.105 -17.880 1.00 88.56 80 ASP A CA 1
ATOM 580 C C . ASP A 1 80 ? 25.168 -7.060 -18.784 1.00 88.56 80 ASP A C 1
ATOM 582 O O . ASP A 1 80 ? 24.103 -7.571 -18.415 1.00 88.56 80 ASP A O 1
ATOM 586 N N . SER A 1 81 ? 25.716 -7.344 -19.971 1.00 83.25 81 SER A N 1
ATOM 587 C CA . SER A 1 81 ? 25.071 -8.162 -21.010 1.00 83.25 81 SER A CA 1
ATOM 588 C C . SER A 1 81 ? 24.688 -9.568 -20.545 1.00 83.25 81 SER A C 1
ATOM 590 O O . SER A 1 81 ? 23.723 -10.135 -21.061 1.00 83.25 81 SER A O 1
ATOM 592 N N . ASP A 1 82 ? 25.406 -10.103 -19.558 1.00 86.44 82 ASP A N 1
ATOM 593 C CA . ASP A 1 82 ? 25.235 -11.470 -19.061 1.00 86.44 82 ASP A CA 1
ATOM 594 C C . ASP A 1 82 ? 23.963 -11.635 -18.214 1.00 86.44 82 ASP A C 1
ATOM 596 O O . ASP A 1 82 ? 23.356 -12.704 -18.215 1.00 86.44 82 ASP A O 1
ATOM 600 N N . HIS A 1 83 ? 23.505 -10.566 -17.552 1.00 87.62 83 HIS A N 1
ATOM 601 C CA . HIS A 1 83 ? 22.303 -10.569 -16.705 1.00 87.62 83 HIS A CA 1
ATOM 602 C C . HIS A 1 83 ? 21.162 -9.706 -17.254 1.00 87.62 83 HIS A C 1
ATOM 604 O O . HIS A 1 83 ? 20.076 -9.674 -16.674 1.00 87.62 83 HIS A O 1
ATOM 610 N N . LEU A 1 84 ? 21.374 -9.035 -18.390 1.00 89.56 84 LEU A N 1
ATOM 611 C CA . LEU A 1 84 ? 20.409 -8.133 -19.020 1.00 89.56 84 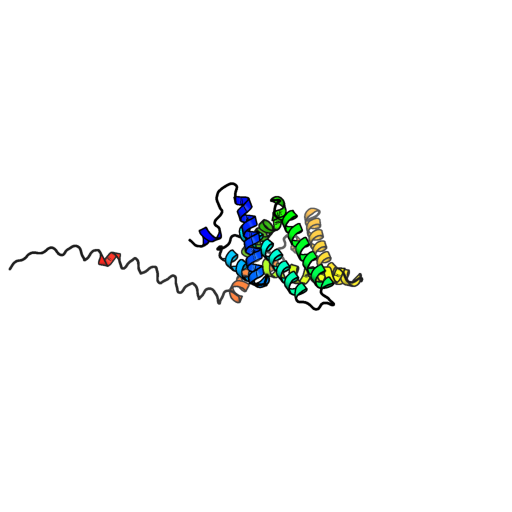LEU A CA 1
ATOM 612 C C . LEU A 1 84 ? 19.032 -8.780 -19.235 1.00 89.56 84 LEU A C 1
ATOM 614 O O . LEU A 1 84 ? 18.000 -8.143 -19.030 1.00 89.56 84 LEU A O 1
ATOM 618 N N . ARG A 1 85 ? 18.996 -10.049 -19.661 1.00 89.12 85 ARG A N 1
ATOM 619 C CA . ARG A 1 85 ? 17.731 -10.755 -19.926 1.00 89.12 85 ARG A CA 1
ATOM 620 C C . ARG A 1 85 ? 16.933 -10.986 -18.646 1.00 89.12 85 ARG A C 1
ATOM 622 O O . ARG A 1 85 ? 15.730 -10.731 -18.636 1.00 89.12 85 ARG A O 1
ATOM 629 N N . ASP A 1 86 ? 17.607 -11.397 -17.578 1.00 91.62 86 ASP A N 1
ATOM 630 C CA . ASP A 1 86 ? 16.976 -11.699 -16.294 1.00 91.62 86 ASP A CA 1
ATOM 631 C C . ASP A 1 86 ? 16.468 -10.417 -15.622 1.00 91.62 86 ASP A C 1
ATOM 633 O O . ASP A 1 86 ? 15.325 -10.355 -15.161 1.00 91.62 86 ASP A O 1
ATOM 637 N N . THR A 1 87 ? 17.278 -9.351 -15.626 1.00 91.62 87 THR A N 1
ATOM 638 C CA . THR A 1 87 ? 16.904 -8.060 -15.029 1.00 91.62 87 THR A CA 1
ATOM 639 C C . THR A 1 87 ? 15.764 -7.386 -15.794 1.00 91.62 87 THR A C 1
ATOM 641 O O . THR A 1 87 ? 14.829 -6.877 -15.168 1.00 91.62 87 THR A O 1
ATOM 644 N N . LEU A 1 88 ? 15.769 -7.439 -17.133 1.00 92.62 88 LEU A N 1
ATOM 645 C CA . LEU A 1 88 ? 14.663 -6.937 -17.954 1.00 92.62 88 LEU A CA 1
ATOM 646 C C . LEU A 1 88 ? 13.386 -7.745 -17.755 1.00 92.62 88 LEU A C 1
ATOM 648 O O . LEU A 1 88 ? 12.306 -7.158 -17.677 1.00 92.62 88 LEU A O 1
ATOM 652 N N . GLN A 1 89 ? 13.485 -9.072 -17.654 1.00 94.25 89 GLN A N 1
ATOM 653 C CA . GLN A 1 89 ? 12.323 -9.915 -17.395 1.00 94.25 89 GLN A CA 1
ATOM 654 C C . GLN A 1 89 ? 11.662 -9.527 -16.070 1.00 94.25 89 GLN A C 1
ATOM 656 O O . GLN A 1 89 ? 10.450 -9.317 -16.032 1.00 94.25 89 GLN A O 1
ATOM 661 N N . VAL A 1 90 ? 12.444 -9.356 -15.000 1.00 92.44 90 VAL A N 1
ATOM 662 C CA . VAL A 1 90 ? 11.924 -8.893 -13.704 1.00 92.44 90 VAL A CA 1
ATOM 663 C C . VAL A 1 90 ? 11.308 -7.496 -13.832 1.00 92.44 90 VAL A C 1
ATOM 665 O O . VAL A 1 90 ? 10.187 -7.279 -13.365 1.00 92.44 90 VAL A O 1
ATOM 668 N N . ALA A 1 91 ? 11.972 -6.561 -14.517 1.00 93.56 91 ALA A N 1
ATOM 669 C CA . ALA A 1 91 ? 11.456 -5.206 -14.714 1.00 93.56 91 ALA A CA 1
ATOM 670 C C . ALA A 1 91 ? 10.113 -5.188 -15.473 1.00 93.56 91 ALA A C 1
ATOM 672 O O . ALA A 1 91 ? 9.177 -4.500 -15.056 1.00 93.56 91 ALA A O 1
ATOM 673 N N . PHE A 1 92 ? 9.971 -5.993 -16.531 1.00 93.56 92 PHE A N 1
ATOM 674 C CA . PHE A 1 92 ? 8.712 -6.135 -17.264 1.00 93.56 92 PHE A CA 1
ATOM 675 C C . PHE A 1 92 ? 7.630 -6.833 -16.445 1.00 93.56 92 PHE A C 1
ATOM 677 O O . PHE A 1 92 ? 6.486 -6.379 -16.463 1.00 93.56 92 PHE A O 1
ATOM 684 N N . CYS A 1 93 ? 7.964 -7.877 -15.683 1.00 94.81 93 CYS A N 1
ATOM 685 C CA . CYS A 1 93 ? 7.024 -8.502 -14.750 1.00 94.81 93 CYS A CA 1
ATOM 686 C C . CYS A 1 93 ? 6.449 -7.463 -13.778 1.00 94.81 93 CYS A C 1
ATOM 688 O O . CYS A 1 93 ? 5.233 -7.390 -13.601 1.00 94.81 93 CYS A O 1
ATOM 690 N N . HIS A 1 94 ? 7.303 -6.608 -13.208 1.00 93.00 94 HIS A N 1
ATOM 691 C CA . HIS A 1 94 ? 6.868 -5.515 -12.340 1.00 93.00 94 HIS A CA 1
ATOM 692 C C . HIS A 1 94 ? 6.006 -4.483 -13.083 1.00 93.00 94 HIS A C 1
ATOM 694 O O . HIS A 1 94 ? 4.975 -4.070 -12.547 1.00 93.00 94 HIS A O 1
ATOM 700 N N . LEU A 1 95 ? 6.382 -4.073 -14.299 1.00 93.31 95 LEU A N 1
ATOM 701 C CA . LEU A 1 95 ? 5.596 -3.141 -15.117 1.00 93.31 95 LEU A CA 1
ATOM 702 C C . LEU A 1 95 ? 4.190 -3.691 -15.387 1.00 93.31 95 LEU A C 1
ATOM 704 O O . LEU A 1 95 ? 3.194 -3.034 -15.078 1.00 93.31 95 LEU A O 1
ATOM 708 N N . PHE A 1 96 ? 4.098 -4.913 -15.915 1.00 93.69 96 PHE A N 1
ATOM 709 C CA . PHE A 1 96 ? 2.822 -5.534 -16.252 1.00 93.69 96 PHE A CA 1
ATOM 710 C C . PHE A 1 96 ? 1.970 -5.798 -15.015 1.00 93.69 96 PHE A C 1
ATOM 712 O O . PHE A 1 96 ? 0.771 -5.528 -15.049 1.00 93.69 96 PHE A O 1
ATOM 719 N N . PHE A 1 97 ? 2.561 -6.247 -13.906 1.00 93.81 97 PHE A N 1
ATOM 720 C CA . PHE A 1 97 ? 1.836 -6.426 -12.648 1.00 93.81 97 PHE A CA 1
ATOM 721 C C . PHE A 1 97 ? 1.222 -5.108 -12.149 1.00 93.81 97 PHE A C 1
ATOM 723 O O . PHE A 1 97 ? 0.051 -5.072 -11.772 1.00 93.81 97 PHE A O 1
ATOM 730 N N . ASN A 1 98 ? 1.971 -4.002 -12.204 1.00 93.31 98 ASN A N 1
ATOM 731 C CA . ASN A 1 98 ? 1.459 -2.699 -11.777 1.00 93.31 98 ASN A CA 1
ATOM 732 C C . ASN A 1 98 ? 0.380 -2.158 -12.723 1.00 93.31 98 ASN A C 1
ATOM 734 O O . ASN A 1 98 ? -0.655 -1.687 -12.254 1.00 93.31 98 ASN A O 1
ATOM 738 N N . ILE A 1 99 ? 0.576 -2.260 -14.042 1.00 92.81 99 ILE A N 1
ATOM 739 C CA . ILE A 1 99 ? -0.415 -1.803 -15.028 1.00 92.81 99 ILE A CA 1
ATOM 740 C C . ILE A 1 99 ? -1.706 -2.620 -14.922 1.00 92.81 99 ILE A C 1
ATOM 742 O O . ILE A 1 99 ? -2.788 -2.044 -14.831 1.00 92.81 99 ILE A O 1
ATOM 746 N N . THR A 1 100 ? -1.611 -3.951 -14.896 1.00 93.31 100 THR A N 1
ATOM 747 C CA . THR A 1 100 ? -2.789 -4.829 -14.780 1.00 93.31 100 THR A CA 1
ATOM 748 C C . THR A 1 100 ? -3.513 -4.618 -13.454 1.00 93.31 100 THR A C 1
ATOM 750 O O . THR A 1 100 ? -4.735 -4.482 -13.449 1.00 93.31 100 THR A O 1
ATOM 753 N N . GLY A 1 101 ? -2.782 -4.481 -12.344 1.00 90.75 101 GLY A N 1
ATOM 754 C CA . GLY A 1 101 ? -3.356 -4.133 -11.046 1.00 90.75 101 GLY A CA 1
ATOM 755 C C . GLY A 1 101 ? -4.120 -2.808 -11.085 1.00 90.75 101 GLY A C 1
ATOM 756 O O . GLY A 1 101 ? -5.252 -2.730 -10.611 1.00 90.75 101 GLY A O 1
ATOM 757 N N . ILE A 1 102 ? -3.566 -1.771 -11.714 1.00 91.50 102 ILE A N 1
ATOM 758 C CA . ILE A 1 102 ? -4.263 -0.488 -11.861 1.00 91.50 102 ILE A CA 1
ATOM 759 C C . ILE A 1 102 ? -5.511 -0.649 -12.725 1.00 91.50 102 ILE A C 1
ATOM 761 O O . ILE A 1 102 ? -6.571 -0.189 -12.316 1.00 91.50 102 ILE A O 1
ATOM 765 N N . LEU A 1 103 ? -5.428 -1.339 -13.864 1.00 90.44 103 LEU A N 1
ATOM 766 C CA . LEU A 1 103 ? -6.571 -1.559 -14.757 1.00 90.44 103 LEU A CA 1
ATOM 767 C C . LEU A 1 103 ? -7.704 -2.364 -14.106 1.00 90.44 103 LEU A C 1
ATOM 769 O O . LEU A 1 103 ? -8.867 -2.129 -14.418 1.00 90.44 103 LEU A O 1
ATOM 773 N N . ILE A 1 104 ? -7.388 -3.278 -13.189 1.00 90.25 104 ILE A N 1
ATOM 774 C CA . ILE A 1 104 ? -8.392 -4.064 -12.466 1.00 90.25 104 ILE A CA 1
ATOM 775 C C . ILE A 1 104 ? -8.991 -3.248 -11.313 1.00 90.25 104 ILE A C 1
ATOM 777 O O . ILE A 1 104 ? -10.210 -3.125 -11.207 1.00 90.25 104 ILE A O 1
ATOM 781 N N . PHE A 1 105 ? -8.154 -2.673 -10.445 1.00 87.12 105 PHE A N 1
ATOM 782 C CA . PHE A 1 105 ? -8.604 -2.104 -9.170 1.00 87.12 105 PHE A CA 1
ATOM 783 C C . PHE A 1 105 ? -9.013 -0.628 -9.248 1.00 87.12 105 PHE A C 1
ATOM 785 O O . PHE A 1 105 ? -9.837 -0.183 -8.447 1.00 87.12 105 PHE A O 1
ATOM 792 N N . TYR A 1 106 ? -8.461 0.154 -10.181 1.00 88.00 106 TYR A N 1
ATOM 793 C CA . TYR A 1 106 ? -8.707 1.596 -10.236 1.00 88.00 106 TYR A CA 1
ATOM 794 C C . TYR A 1 106 ? -10.003 1.990 -10.967 1.00 88.00 106 TYR A C 1
ATOM 796 O O . TYR A 1 106 ? -10.732 2.826 -10.425 1.00 88.00 106 TYR A O 1
ATOM 804 N N . PRO A 1 107 ? -10.354 1.442 -12.149 1.00 86.56 107 PRO A N 1
ATOM 805 C CA . PRO A 1 107 ? -11.581 1.820 -12.855 1.00 86.56 107 PRO A CA 1
ATOM 806 C C . PRO A 1 107 ? -12.856 1.456 -12.096 1.00 86.56 107 PRO A C 1
ATOM 808 O O . PRO A 1 107 ? -13.837 2.191 -12.170 1.00 86.56 107 PRO A O 1
ATOM 811 N N . ILE A 1 108 ? -12.839 0.351 -11.344 1.00 85.94 108 ILE A N 1
ATOM 812 C CA . ILE A 1 108 ? -14.009 -0.175 -10.637 1.00 85.94 108 ILE A CA 1
ATOM 813 C C . ILE A 1 108 ? -14.152 0.542 -9.281 1.00 85.94 108 ILE A C 1
ATOM 815 O O . ILE A 1 108 ? -13.335 0.314 -8.387 1.00 85.94 108 ILE A O 1
ATOM 819 N N . PRO A 1 109 ? -15.199 1.366 -9.057 1.00 78.94 109 PRO A N 1
ATOM 820 C CA . PRO A 1 109 ? -15.330 2.162 -7.831 1.00 78.94 109 PRO A CA 1
ATOM 821 C C . PRO A 1 109 ? -15.374 1.319 -6.551 1.00 78.94 109 PRO A C 1
ATOM 823 O O . PRO A 1 109 ? -14.819 1.715 -5.529 1.00 78.94 109 PRO A O 1
ATOM 826 N N . TYR A 1 110 ? -15.979 0.130 -6.617 1.00 79.88 110 TYR A N 1
ATOM 827 C CA . TYR A 1 110 ? -16.085 -0.799 -5.487 1.00 79.88 110 TYR A CA 1
ATOM 828 C C . TYR A 1 110 ? -14.738 -1.399 -5.057 1.00 79.88 110 TYR A C 1
ATOM 830 O O . TYR A 1 110 ? -14.555 -1.713 -3.883 1.00 79.88 110 TYR A O 1
ATOM 838 N N . LEU A 1 111 ? -13.779 -1.531 -5.979 1.00 83.62 111 LEU A N 1
ATOM 839 C CA . LEU A 1 111 ? -12.456 -2.093 -5.689 1.00 83.62 111 LEU A CA 1
ATOM 840 C C . LEU A 1 111 ? -11.490 -1.070 -5.083 1.00 83.62 111 LEU A C 1
ATOM 842 O O . LEU A 1 111 ? -10.427 -1.444 -4.590 1.00 83.62 111 LEU A O 1
ATOM 846 N N . ARG A 1 112 ? -11.886 0.205 -4.992 1.00 84.69 112 ARG A N 1
ATOM 847 C CA . ARG A 1 112 ? -11.135 1.261 -4.293 1.00 84.69 112 ARG A CA 1
ATOM 848 C C . ARG A 1 112 ? -11.268 1.172 -2.765 1.00 84.69 112 ARG A C 1
ATOM 850 O O . ARG A 1 112 ? -11.245 2.188 -2.072 1.00 84.69 112 ARG A O 1
ATOM 857 N N . PHE A 1 113 ? -11.368 -0.042 -2.222 1.00 86.31 113 PHE A N 1
ATOM 858 C CA . PHE A 1 113 ? -11.453 -0.319 -0.787 1.00 86.31 113 PHE A CA 1
ATOM 859 C C . PHE A 1 113 ? -10.241 0.148 0.059 1.00 86.31 113 PHE A C 1
ATOM 861 O O . PHE A 1 113 ? -10.436 0.366 1.260 1.00 86.31 113 PHE A O 1
ATOM 868 N N . PRO A 1 114 ? -9.015 0.371 -0.478 1.00 87.94 114 PRO A N 1
ATOM 869 C CA . PRO A 1 114 ? -7.910 0.884 0.337 1.00 87.94 114 PRO A CA 1
ATOM 870 C C . PRO A 1 114 ? -8.186 2.266 0.941 1.00 87.94 114 PRO A C 1
ATOM 872 O O . PRO A 1 114 ? -7.754 2.547 2.057 1.00 87.94 114 PRO A O 1
ATOM 875 N N . ILE A 1 115 ? -8.951 3.114 0.246 1.00 88.50 115 ILE A N 1
ATOM 876 C CA . ILE A 1 115 ? -9.310 4.462 0.704 1.00 88.50 115 ILE A CA 1
ATOM 877 C C . ILE A 1 115 ? -10.169 4.423 1.984 1.00 88.50 115 ILE A C 1
ATOM 879 O O . ILE A 1 115 ? -9.759 5.011 2.992 1.00 88.50 115 ILE A O 1
ATOM 883 N N . PRO A 1 116 ? -11.340 3.748 2.016 1.00 89.06 116 PRO A N 1
ATOM 884 C CA . PRO A 1 116 ? -12.139 3.659 3.234 1.00 89.06 116 PRO A CA 1
ATOM 885 C C . PRO A 1 116 ? -11.404 2.912 4.350 1.00 89.06 116 PRO A C 1
ATOM 887 O O . PRO A 1 116 ? -11.550 3.284 5.513 1.00 89.06 116 PRO A O 1
ATOM 890 N N . MET A 1 117 ? -10.564 1.924 4.023 1.00 89.00 117 MET A N 1
ATOM 891 C CA . MET A 1 117 ? -9.754 1.220 5.019 1.00 89.00 117 MET A CA 1
ATOM 892 C C . MET A 1 117 ? -8.719 2.145 5.674 1.00 89.00 117 MET A C 1
ATOM 894 O O . MET A 1 117 ? -8.592 2.146 6.899 1.00 89.00 117 MET A O 1
ATOM 898 N N . ALA A 1 118 ? -8.041 2.991 4.892 1.00 90.12 118 ALA A N 1
ATOM 899 C CA . ALA A 1 118 ? -7.117 3.998 5.410 1.00 90.12 118 ALA A CA 1
ATOM 900 C C . ALA A 1 118 ? -7.837 5.035 6.289 1.00 90.12 118 ALA A C 1
ATOM 902 O O . ALA A 1 118 ? -7.361 5.349 7.381 1.00 90.12 118 ALA A O 1
ATOM 903 N N . LYS A 1 119 ? -9.020 5.513 5.868 1.00 89.75 119 LYS A N 1
ATOM 904 C CA . LYS A 1 119 ? -9.856 6.433 6.665 1.00 89.75 119 LYS A CA 1
ATOM 905 C C . LYS A 1 119 ? -10.301 5.785 7.983 1.00 89.75 119 LYS A C 1
ATOM 907 O O . LYS A 1 119 ? -10.188 6.403 9.040 1.00 89.75 119 LYS A O 1
ATOM 912 N N . PHE A 1 120 ? -10.749 4.528 7.946 1.00 89.69 120 PHE A N 1
ATOM 913 C CA . PHE A 1 120 ? -11.137 3.769 9.137 1.00 89.69 120 PHE A CA 1
ATOM 914 C C . PHE A 1 120 ? -9.962 3.590 10.105 1.00 89.69 120 PHE A C 1
ATOM 916 O O . PHE A 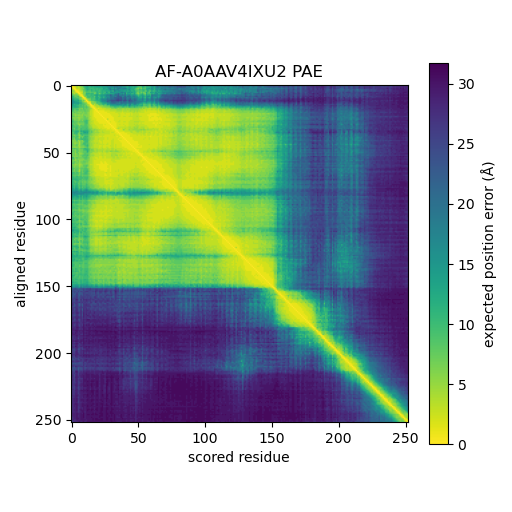1 120 ? -10.080 3.916 11.289 1.00 89.69 120 PHE A O 1
ATOM 923 N N . LEU A 1 121 ? -8.819 3.115 9.604 1.00 88.62 121 LEU A N 1
ATOM 924 C CA . LEU A 1 121 ? -7.630 2.857 10.412 1.00 88.62 121 LEU A CA 1
ATOM 925 C C . LEU A 1 121 ? -7.059 4.152 11.007 1.00 88.62 121 LEU A C 1
ATOM 927 O O . LEU A 1 121 ? -6.715 4.190 12.191 1.00 88.62 121 LEU A O 1
ATOM 931 N N . GLY A 1 122 ? -7.028 5.228 10.217 1.00 87.50 122 GLY A N 1
ATOM 932 C CA . GLY A 1 122 ? -6.616 6.558 10.658 1.00 87.50 122 GLY A CA 1
ATOM 933 C C . GLY A 1 122 ? -7.531 7.117 11.745 1.00 87.50 122 GLY A C 1
ATOM 934 O O . GLY A 1 122 ? -7.044 7.556 12.785 1.00 87.50 122 GLY A O 1
ATOM 935 N N . ASN A 1 123 ? -8.854 7.017 11.575 1.00 88.50 123 ASN A N 1
ATOM 936 C CA . ASN A 1 123 ? -9.810 7.484 12.580 1.00 88.50 123 ASN A CA 1
ATOM 937 C C . ASN A 1 123 ? -9.710 6.675 13.886 1.00 88.50 123 ASN A C 1
ATOM 939 O O . ASN A 1 123 ? -9.724 7.238 14.980 1.00 88.50 123 ASN A O 1
ATOM 943 N N . ARG A 1 124 ? -9.544 5.348 13.805 1.00 84.44 124 ARG A N 1
ATOM 944 C CA . ARG A 1 124 ? -9.307 4.512 14.995 1.00 84.44 124 ARG A CA 1
ATOM 945 C C . ARG A 1 124 ? -8.005 4.878 15.704 1.00 84.44 124 ARG A C 1
ATOM 947 O O . ARG A 1 124 ? -7.998 4.969 16.927 1.00 84.44 124 ARG A O 1
ATOM 954 N N . THR A 1 125 ? -6.945 5.144 14.948 1.00 87.69 125 THR A N 1
ATOM 955 C CA . THR A 1 125 ? -5.643 5.571 15.480 1.00 87.69 125 THR A CA 1
ATOM 956 C C . THR A 1 125 ? -5.707 6.951 16.138 1.00 87.69 125 THR A C 1
ATOM 958 O O . THR A 1 125 ? -5.097 7.161 17.185 1.00 87.69 125 THR A O 1
ATOM 961 N N . ALA A 1 126 ? -6.474 7.882 15.564 1.00 85.12 126 ALA A N 1
ATOM 962 C CA . ALA A 1 126 ? -6.685 9.212 16.130 1.00 85.12 126 ALA A CA 1
ATOM 963 C C . ALA A 1 126 ? -7.421 9.151 17.479 1.00 85.12 126 ALA A C 1
ATOM 965 O O . ALA A 1 126 ? -7.039 9.851 18.415 1.00 85.12 126 ALA A O 1
ATOM 966 N N . ASN A 1 127 ? -8.426 8.275 17.595 1.00 87.06 127 ASN A N 1
ATOM 967 C CA . ASN A 1 127 ? -9.157 8.055 18.845 1.00 87.06 127 ASN A CA 1
ATOM 968 C C . ASN A 1 127 ? -8.334 7.273 19.885 1.00 87.06 127 ASN A C 1
ATOM 970 O O . ASN A 1 127 ? -8.450 7.522 21.081 1.00 87.06 127 ASN A O 1
ATOM 974 N N . TYR A 1 128 ? -7.484 6.341 19.444 1.00 79.88 128 TYR A N 1
ATOM 975 C CA . TYR A 1 128 ? -6.723 5.446 20.314 1.00 79.88 128 TYR A CA 1
ATOM 976 C C . TYR A 1 128 ? -5.250 5.383 19.886 1.00 79.88 128 TYR A C 1
ATOM 978 O O . TYR A 1 128 ? -4.856 4.541 19.089 1.00 79.88 128 TYR A O 1
ATOM 986 N N . ARG A 1 129 ? -4.384 6.230 20.453 1.00 78.62 129 ARG A N 1
ATOM 987 C CA . ARG A 1 129 ? -2.961 6.312 20.038 1.00 78.62 129 ARG A CA 1
ATOM 988 C C . ARG A 1 129 ? -2.181 5.007 20.263 1.00 78.62 129 ARG A C 1
ATOM 990 O O . ARG A 1 129 ? -1.291 4.681 19.487 1.00 78.62 129 ARG A O 1
ATOM 997 N N . TRP A 1 130 ? -2.535 4.235 21.293 1.00 79.12 130 TRP A N 1
ATOM 998 C CA . TRP A 1 130 ? -1.947 2.915 21.565 1.00 79.12 130 TRP A CA 1
ATOM 999 C C . TRP A 1 130 ? -2.285 1.879 20.482 1.00 79.12 130 TRP A C 1
ATOM 1001 O O . TRP A 1 130 ? -1.502 0.959 20.252 1.00 79.12 130 TRP A O 1
ATOM 1011 N N . PHE A 1 131 ? -3.422 2.043 19.792 1.00 85.69 131 PHE A N 1
ATOM 1012 C CA . PHE A 1 131 ? -3.825 1.162 18.701 1.00 85.69 131 PHE A CA 1
ATOM 1013 C C . PHE A 1 131 ? -2.798 1.200 17.565 1.00 85.69 131 PHE A C 1
ATOM 1015 O O . PHE A 1 131 ? -2.494 0.147 17.022 1.00 85.69 131 PHE A O 1
ATOM 1022 N N . ALA A 1 132 ? -2.189 2.358 17.268 1.00 85.81 132 ALA A N 1
ATOM 1023 C CA . ALA A 1 132 ? -1.092 2.433 16.297 1.00 85.81 132 ALA A CA 1
ATOM 1024 C C . ALA A 1 132 ? 0.115 1.582 16.706 1.00 85.81 132 ALA A C 1
ATOM 1026 O O . ALA A 1 132 ? 0.663 0.870 15.871 1.00 85.81 132 ALA A O 1
ATOM 1027 N N . ILE A 1 133 ? 0.512 1.620 17.981 1.00 86.19 133 ILE A N 1
ATOM 1028 C CA . ILE A 1 133 ? 1.655 0.840 18.479 1.00 86.19 133 ILE A CA 1
ATOM 1029 C C . ILE A 1 133 ? 1.362 -0.658 18.344 1.00 86.19 133 ILE A C 1
ATOM 1031 O O . ILE A 1 133 ? 2.167 -1.400 17.787 1.00 86.19 133 ILE A O 1
ATOM 1035 N N . VAL A 1 134 ? 0.183 -1.096 18.795 1.00 86.44 134 VAL A N 1
ATOM 1036 C CA . VAL A 1 134 ? -0.238 -2.500 18.681 1.00 86.44 134 VAL A CA 1
ATOM 1037 C C . VAL A 1 134 ? -0.360 -2.926 17.220 1.00 86.44 134 VAL A C 1
ATOM 1039 O O . VAL A 1 134 ? 0.096 -4.010 16.871 1.00 86.44 134 VAL A O 1
ATOM 1042 N N . TYR A 1 135 ? -0.921 -2.074 16.359 1.00 87.19 135 TYR A N 1
ATOM 1043 C CA . TYR A 1 135 ? -1.038 -2.331 14.927 1.00 87.19 135 TYR A CA 1
ATOM 1044 C C . TYR A 1 135 ? 0.333 -2.501 14.265 1.00 87.19 135 TYR A C 1
ATOM 1046 O O . TYR A 1 135 ? 0.520 -3.453 13.518 1.00 87.19 135 TYR A O 1
ATOM 1054 N N . ILE A 1 136 ? 1.305 -1.633 14.565 1.00 90.25 136 ILE A N 1
ATOM 1055 C CA . ILE A 1 136 ? 2.672 -1.739 14.031 1.00 90.25 136 ILE A CA 1
ATOM 1056 C C . ILE A 1 136 ? 3.339 -3.031 14.513 1.00 90.25 136 ILE A C 1
ATOM 1058 O O . ILE A 1 136 ? 3.886 -3.766 13.695 1.00 90.25 136 ILE A O 1
ATOM 1062 N N . ILE A 1 137 ? 3.259 -3.348 15.811 1.00 87.81 137 ILE A N 1
ATOM 1063 C CA . ILE A 1 137 ? 3.831 -4.590 16.359 1.00 87.81 137 ILE A CA 1
ATOM 1064 C C . ILE A 1 137 ? 3.210 -5.812 15.675 1.00 87.81 137 ILE A C 1
ATOM 1066 O O . ILE A 1 137 ? 3.915 -6.719 15.233 1.00 87.81 137 ILE A O 1
ATOM 1070 N N . LEU A 1 138 ? 1.884 -5.828 15.553 1.00 88.69 138 LEU A N 1
ATOM 1071 C CA . LEU A 1 138 ? 1.163 -6.953 14.977 1.00 88.69 138 LEU A CA 1
ATOM 1072 C C . LEU A 1 138 ? 1.454 -7.099 13.480 1.00 88.69 138 LEU A C 1
ATOM 1074 O O . LEU A 1 138 ? 1.777 -8.193 13.032 1.00 88.69 138 LEU A O 1
ATOM 1078 N N . MET A 1 139 ? 1.365 -6.016 12.711 1.00 88.88 139 MET A N 1
ATOM 1079 C CA . MET A 1 139 ? 1.449 -6.071 11.251 1.00 88.88 139 MET A CA 1
ATOM 1080 C C . MET A 1 139 ? 2.890 -6.174 10.738 1.00 88.88 139 MET A C 1
ATOM 1082 O O . MET A 1 139 ? 3.119 -6.807 9.714 1.00 88.88 139 MET A O 1
ATOM 1086 N N . PHE A 1 140 ? 3.860 -5.568 11.430 1.00 88.12 140 PHE A N 1
ATOM 1087 C CA . PHE A 1 140 ? 5.257 -5.536 10.983 1.00 88.12 140 PHE A CA 1
ATOM 1088 C C . PHE A 1 140 ? 6.112 -6.658 11.585 1.00 88.12 140 PHE A C 1
ATOM 1090 O O . PHE A 1 140 ? 7.066 -7.093 10.951 1.00 88.12 140 PHE A O 1
ATOM 1097 N N . PHE A 1 141 ? 5.766 -7.158 12.779 1.00 86.69 141 PHE A N 1
ATOM 1098 C CA . PHE A 1 141 ? 6.521 -8.232 13.435 1.00 86.69 141 PHE A CA 1
ATOM 1099 C C . PHE A 1 141 ? 5.713 -9.526 13.531 1.00 86.69 141 PHE A C 1
ATOM 1101 O O . PHE A 1 141 ? 6.143 -10.545 12.999 1.00 86.69 141 PHE A O 1
ATOM 1108 N N . ALA A 1 142 ? 4.535 -9.507 14.164 1.00 87.00 142 ALA A N 1
ATOM 1109 C CA . ALA A 1 142 ? 3.799 -10.745 14.442 1.00 87.00 142 ALA A CA 1
ATOM 1110 C C . ALA A 1 142 ? 3.282 -11.437 13.169 1.00 87.00 142 ALA A C 1
ATOM 1112 O O . ALA A 1 142 ? 3.368 -12.657 13.068 1.00 87.00 142 ALA A O 1
ATOM 1113 N N . PHE A 1 143 ? 2.775 -10.680 12.191 1.00 88.25 143 PHE A N 1
ATOM 1114 C CA . PHE A 1 143 ? 2.248 -11.232 10.944 1.00 88.25 143 PHE A CA 1
ATOM 1115 C C . PHE A 1 143 ? 3.354 -11.845 10.062 1.00 88.25 143 PHE A C 1
ATOM 1117 O O . PHE A 1 143 ? 3.230 -13.025 9.732 1.00 88.25 143 PHE A O 1
ATOM 1124 N N . PRO A 1 144 ? 4.473 -11.156 9.748 1.00 87.44 144 PRO A N 1
ATOM 1125 C CA . PRO A 1 144 ? 5.590 -11.785 9.040 1.00 87.44 144 PRO A CA 1
ATOM 1126 C C . PRO A 1 144 ? 6.198 -12.961 9.807 1.00 87.44 144 PRO A C 1
ATOM 1128 O O . PRO A 1 144 ? 6.482 -13.989 9.199 1.00 87.44 144 PRO A O 1
ATOM 1131 N N . ALA A 1 145 ? 6.340 -12.856 11.136 1.00 85.19 145 ALA A N 1
ATOM 1132 C CA . ALA A 1 145 ? 6.832 -13.959 11.962 1.00 85.19 145 ALA A CA 1
ATOM 1133 C C . ALA A 1 145 ? 5.900 -15.175 11.914 1.00 85.19 145 ALA A C 1
ATOM 1135 O O . ALA A 1 145 ? 6.383 -16.299 11.865 1.00 85.19 145 ALA A O 1
ATOM 1136 N N . LEU A 1 146 ? 4.579 -14.966 11.884 1.00 83.56 146 LEU A N 1
ATOM 1137 C CA . LEU A 1 146 ? 3.595 -16.034 11.718 1.00 83.56 146 LEU A CA 1
ATOM 1138 C C . LEU A 1 146 ? 3.721 -16.703 10.344 1.00 83.56 146 LEU A C 1
ATOM 1140 O O . LEU A 1 146 ? 3.744 -17.928 10.276 1.00 83.56 146 LEU A O 1
ATOM 1144 N N . ILE A 1 147 ? 3.829 -15.925 9.262 1.00 86.19 147 ILE A N 1
ATOM 1145 C CA . ILE A 1 147 ? 4.015 -16.468 7.905 1.00 86.19 147 ILE A CA 1
ATOM 1146 C C . ILE A 1 147 ? 5.329 -17.252 7.813 1.00 86.19 147 ILE A C 1
ATOM 1148 O O . ILE A 1 147 ? 5.342 -18.373 7.311 1.00 86.19 147 ILE A O 1
ATOM 1152 N N . PHE A 1 148 ? 6.418 -16.708 8.357 1.00 81.62 148 PHE A N 1
ATOM 1153 C CA . PHE A 1 148 ? 7.713 -17.383 8.426 1.00 81.62 148 PHE A CA 1
ATOM 1154 C C . PHE A 1 148 ? 7.644 -18.670 9.260 1.00 81.62 148 PHE A C 1
ATOM 1156 O O . PHE A 1 148 ? 8.134 -19.711 8.833 1.00 81.62 148 PHE A O 1
ATOM 1163 N N . ALA A 1 149 ? 6.966 -18.632 10.408 1.00 76.62 149 ALA A N 1
ATOM 1164 C CA . ALA A 1 149 ? 6.733 -19.791 11.263 1.00 76.62 149 ALA A CA 1
ATOM 1165 C C . ALA A 1 149 ? 5.916 -20.890 10.568 1.00 76.62 149 ALA A C 1
ATOM 1167 O O . ALA A 1 149 ? 6.248 -22.063 10.714 1.00 76.62 149 ALA A O 1
ATOM 1168 N N . LEU A 1 150 ? 4.882 -20.526 9.797 1.00 74.75 150 LEU A N 1
ATOM 1169 C CA . LEU A 1 150 ? 4.129 -21.469 8.962 1.00 74.75 150 LEU A CA 1
ATOM 1170 C C . LEU A 1 150 ? 4.968 -22.024 7.802 1.00 74.75 150 LEU A C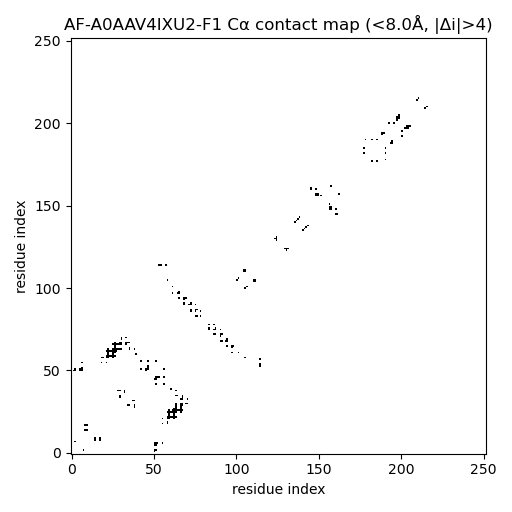 1
ATOM 1172 O O . LEU A 1 150 ? 4.731 -23.148 7.370 1.00 74.75 150 LEU A O 1
ATOM 1176 N N . SER A 1 151 ? 5.924 -21.244 7.290 1.00 81.81 151 SER A N 1
ATOM 1177 C CA . SER A 1 151 ? 6.790 -21.643 6.178 1.00 81.81 151 SER A CA 1
ATOM 1178 C C . SER A 1 151 ? 7.873 -22.652 6.578 1.00 81.81 151 SER A C 1
ATOM 1180 O O . SER A 1 151 ? 8.437 -23.296 5.694 1.00 81.81 151 SER A O 1
ATOM 1182 N N . ILE A 1 152 ? 8.188 -22.804 7.871 1.00 81.25 152 ILE A N 1
ATOM 1183 C CA . ILE A 1 152 ? 9.141 -23.813 8.352 1.00 81.25 152 ILE A CA 1
ATOM 1184 C C . ILE A 1 152 ? 8.376 -25.132 8.565 1.00 81.25 152 ILE A C 1
ATOM 1186 O O . ILE A 1 152 ? 7.424 -25.154 9.347 1.00 81.25 152 ILE A O 1
ATOM 1190 N N . PRO A 1 153 ? 8.772 -26.249 7.924 1.00 62.97 153 PRO A N 1
ATOM 1191 C CA . PRO A 1 153 ? 8.040 -27.515 7.959 1.00 62.97 153 PRO A CA 1
ATOM 1192 C C . PRO A 1 153 ? 8.263 -28.253 9.291 1.00 62.97 153 PRO A C 1
ATOM 1194 O O . PRO A 1 153 ? 8.881 -29.313 9.348 1.00 62.97 153 PRO A O 1
ATOM 1197 N N . GLY A 1 154 ? 7.773 -27.685 10.392 1.00 69.25 154 GLY A N 1
ATOM 1198 C CA . GLY A 1 154 ? 7.860 -28.268 11.725 1.00 69.25 154 GLY A CA 1
ATOM 1199 C C . GLY A 1 154 ? 6.628 -27.935 12.557 1.00 69.25 154 GLY A C 1
ATOM 1200 O O . GLY A 1 154 ? 6.411 -26.785 12.935 1.00 69.25 154 GLY A O 1
ATOM 1201 N N . TRP A 1 155 ? 5.845 -28.956 12.912 1.00 68.25 155 TRP A N 1
ATOM 1202 C CA . TRP A 1 155 ? 4.651 -28.835 13.762 1.00 68.25 155 TRP A CA 1
ATOM 1203 C C . TRP A 1 155 ? 4.929 -28.176 15.132 1.00 68.25 155 TRP A C 1
ATOM 1205 O O . TRP A 1 155 ? 4.034 -27.584 15.736 1.00 68.25 155 TRP A O 1
ATOM 1215 N N . TYR A 1 156 ? 6.185 -28.198 15.587 1.00 70.00 156 TYR A N 1
ATOM 1216 C CA . TYR A 1 156 ? 6.659 -27.512 16.790 1.00 70.00 156 TYR A CA 1
ATOM 1217 C C . TYR A 1 156 ? 6.588 -25.979 16.696 1.00 70.00 156 TYR A C 1
ATOM 1219 O O . TYR A 1 156 ? 6.258 -25.319 17.681 1.00 70.00 156 TYR A O 1
ATOM 1227 N N . VAL A 1 157 ? 6.863 -25.397 15.523 1.00 65.81 157 VAL A N 1
ATOM 1228 C CA . VAL A 1 157 ? 6.867 -23.933 15.332 1.00 65.81 157 VAL A CA 1
ATOM 1229 C C . VAL A 1 157 ? 5.432 -23.402 15.267 1.00 65.81 157 VAL A C 1
ATOM 1231 O O . VAL A 1 157 ? 5.123 -22.356 15.842 1.00 65.81 157 VAL A O 1
ATOM 1234 N N . LEU A 1 158 ? 4.526 -24.189 14.674 1.00 64.25 158 LEU A N 1
ATOM 1235 C CA . LEU A 1 158 ? 3.088 -23.931 14.701 1.00 64.25 158 LEU A CA 1
ATOM 1236 C C . LEU A 1 158 ? 2.556 -23.910 16.144 1.00 64.25 158 LEU A C 1
ATOM 1238 O O . LEU A 1 158 ? 1.844 -22.982 16.511 1.00 64.25 158 LEU A O 1
ATOM 1242 N N . LEU A 1 159 ? 2.943 -24.867 16.992 1.00 66.88 159 LEU A N 1
ATOM 1243 C CA . LEU A 1 159 ? 2.572 -24.860 18.414 1.00 66.88 159 LEU A CA 1
ATOM 1244 C C . LEU A 1 159 ? 3.197 -23.690 19.190 1.00 66.88 159 LEU A C 1
ATOM 1246 O O . LEU A 1 159 ? 2.521 -23.102 20.030 1.00 66.88 159 LEU A O 1
ATOM 1250 N N . GLY A 1 160 ? 4.447 -23.319 18.897 1.00 70.69 160 GLY A N 1
ATOM 1251 C CA . GLY A 1 160 ? 5.140 -22.218 19.576 1.00 70.69 160 GLY A CA 1
ATOM 1252 C C . GLY A 1 160 ? 4.538 -20.838 19.295 1.00 70.69 160 GLY A C 1
ATOM 1253 O O . GLY A 1 160 ? 4.411 -20.027 20.211 1.00 70.69 160 GLY A O 1
ATOM 1254 N N . VAL A 1 161 ? 4.126 -20.577 18.048 1.00 65.50 161 VAL A N 1
ATOM 1255 C CA . VAL A 1 161 ? 3.588 -19.266 17.637 1.00 65.50 161 VAL A CA 1
ATOM 1256 C C . VAL A 1 161 ? 2.062 -19.241 17.635 1.00 65.50 161 VAL A C 1
ATOM 1258 O O . VAL A 1 161 ? 1.474 -18.298 18.159 1.00 65.50 161 VAL A O 1
ATOM 1261 N N . ALA A 1 162 ? 1.387 -20.263 17.100 1.00 65.06 162 ALA A N 1
ATOM 1262 C CA . ALA A 1 162 ? -0.077 -20.303 17.104 1.00 65.06 162 ALA A CA 1
ATOM 1263 C C . ALA A 1 162 ? -0.637 -20.652 18.490 1.00 65.06 162 ALA A C 1
ATOM 1265 O O . ALA A 1 162 ? -1.724 -20.191 18.828 1.00 65.06 162 ALA A O 1
ATOM 1266 N N . GLY A 1 163 ? 0.102 -21.398 19.320 1.00 74.56 163 GLY A N 1
ATOM 1267 C CA . GLY A 1 163 ? -0.330 -21.818 20.657 1.00 74.56 163 GLY A CA 1
ATOM 1268 C C . GLY A 1 163 ? -0.805 -20.665 21.547 1.00 74.56 163 GLY A C 1
ATOM 1269 O O . GLY A 1 163 ? -1.946 -20.712 22.002 1.00 74.56 163 GLY A O 1
ATOM 1270 N N . PRO A 1 164 ? -0.016 -19.595 21.759 1.00 76.19 164 PRO A N 1
ATOM 1271 C CA . PRO A 1 164 ? -0.442 -18.454 22.570 1.00 76.19 164 PRO A CA 1
ATOM 1272 C C . PRO A 1 164 ? -1.674 -17.728 22.008 1.00 76.19 164 PRO A C 1
ATOM 1274 O O . PRO A 1 164 ? -2.583 -17.387 22.763 1.00 76.19 164 PRO A O 1
ATOM 1277 N N . PHE A 1 165 ? -1.751 -17.526 20.689 1.00 74.06 165 PHE A N 1
ATOM 1278 C CA . PHE A 1 165 ? -2.879 -16.830 20.055 1.00 74.06 165 PHE A CA 1
ATOM 1279 C C . PHE A 1 165 ? -4.164 -17.665 20.070 1.00 74.06 165 PHE A C 1
ATOM 1281 O O . PHE A 1 165 ? -5.235 -17.144 20.388 1.00 74.06 165 PHE A O 1
ATOM 1288 N N . VAL A 1 166 ? -4.061 -18.966 19.789 1.00 77.06 166 VAL A N 1
ATOM 1289 C CA . VAL A 1 166 ? -5.176 -19.920 19.853 1.00 77.06 166 VAL A CA 1
ATOM 1290 C C . VAL A 1 166 ? -5.633 -20.105 21.298 1.00 77.06 166 VAL A C 1
ATOM 1292 O O . VAL A 1 166 ? -6.833 -20.090 21.550 1.00 77.06 166 VAL A O 1
ATOM 1295 N N . LEU A 1 167 ? -4.715 -20.181 22.265 1.00 77.69 167 LEU A N 1
ATOM 1296 C CA . LEU A 1 167 ? -5.047 -20.254 23.689 1.00 77.69 167 LEU A CA 1
ATOM 1297 C C . LEU A 1 167 ? -5.824 -19.011 24.141 1.00 77.69 167 LEU A C 1
ATOM 1299 O O . LEU A 1 167 ? -6.871 -19.141 24.771 1.00 77.69 167 LEU A O 1
ATOM 1303 N N . VAL A 1 168 ? -5.369 -17.810 23.771 1.00 79.94 168 VAL A N 1
ATOM 1304 C CA . VAL A 1 168 ? -6.078 -16.560 24.088 1.00 79.94 168 VAL A CA 1
ATOM 1305 C C . VAL A 1 168 ? -7.456 -16.522 23.417 1.00 79.94 168 VAL A C 1
ATOM 1307 O O . VAL A 1 168 ? -8.441 -16.185 24.076 1.00 79.94 168 VAL A O 1
ATOM 1310 N N . ALA A 1 169 ? -7.567 -16.920 22.147 1.00 76.69 169 ALA A N 1
ATOM 1311 C CA . ALA A 1 169 ? -8.845 -16.964 21.435 1.00 76.69 169 ALA A CA 1
ATOM 1312 C C . ALA A 1 169 ? -9.824 -17.979 22.054 1.00 76.69 169 ALA A C 1
ATOM 1314 O O . ALA A 1 169 ? -10.986 -17.644 22.290 1.00 76.69 169 ALA A O 1
ATOM 1315 N N . ILE A 1 170 ? -9.355 -19.185 22.387 1.00 78.88 170 ILE A N 1
ATOM 1316 C CA . ILE A 1 170 ? -10.145 -20.229 23.050 1.00 78.88 170 ILE A CA 1
ATOM 1317 C C . ILE A 1 170 ? -10.608 -19.750 24.427 1.00 78.88 170 ILE A C 1
ATOM 1319 O O . ILE A 1 170 ? -11.785 -19.892 24.747 1.00 78.88 170 ILE A O 1
ATOM 1323 N N . ILE A 1 171 ? -9.736 -19.120 25.219 1.00 78.31 171 ILE A N 1
ATOM 1324 C CA . ILE A 1 171 ? -10.104 -18.552 26.524 1.00 78.31 171 ILE A CA 1
ATOM 1325 C C . ILE A 1 171 ? -11.206 -17.498 26.357 1.00 78.31 171 ILE A C 1
ATOM 1327 O O . ILE A 1 171 ? -12.200 -17.530 27.082 1.00 78.31 171 ILE A O 1
ATOM 1331 N N . VAL A 1 172 ? -11.088 -16.599 25.376 1.00 76.88 172 VAL A N 1
ATOM 1332 C CA . VAL A 1 172 ? -12.111 -15.577 25.102 1.00 76.88 172 VAL A CA 1
ATOM 1333 C C . VAL A 1 172 ? -13.440 -16.213 24.676 1.00 76.88 172 VAL A C 1
ATOM 1335 O O . VAL A 1 172 ? -14.491 -15.809 25.178 1.00 76.88 172 VAL A O 1
ATOM 1338 N N . VAL A 1 173 ? -13.416 -17.226 23.807 1.00 77.69 173 VAL A N 1
ATOM 1339 C CA . VAL A 1 173 ? -14.620 -17.935 23.342 1.00 77.69 173 VAL A CA 1
ATOM 1340 C C . VAL A 1 173 ? -15.276 -18.722 24.476 1.00 77.69 173 VAL A C 1
ATOM 1342 O O . VAL A 1 173 ? -16.484 -18.610 24.667 1.00 77.69 173 VAL A O 1
ATOM 1345 N N . ILE A 1 174 ? -14.505 -19.448 25.287 1.00 75.25 174 ILE A N 1
ATOM 1346 C CA . ILE A 1 174 ? -15.012 -20.179 26.456 1.00 75.25 174 ILE A CA 1
ATOM 1347 C C . ILE A 1 174 ? -15.644 -19.206 27.455 1.00 75.25 174 ILE A C 1
ATOM 1349 O O . ILE A 1 174 ? -16.759 -19.443 27.918 1.00 75.25 174 ILE A O 1
ATOM 1353 N N . ILE A 1 175 ? -15.000 -18.069 27.736 1.00 68.38 175 ILE A N 1
ATOM 1354 C CA . ILE A 1 175 ? -15.567 -17.038 28.617 1.00 68.38 175 ILE A CA 1
ATOM 1355 C C . ILE A 1 175 ? -16.893 -16.508 28.051 1.00 68.38 175 ILE A C 1
ATOM 1357 O O . ILE A 1 175 ? -17.859 -16.372 28.804 1.00 68.38 175 ILE A O 1
ATOM 1361 N N . LYS A 1 176 ? -16.983 -16.267 26.737 1.00 67.69 176 LYS A N 1
ATOM 1362 C CA . LYS A 1 176 ? -18.223 -15.828 26.072 1.00 67.69 176 LYS A CA 1
ATOM 1363 C C . LYS A 1 176 ? -19.326 -16.891 26.123 1.00 67.69 176 LYS A C 1
ATOM 1365 O O . LYS A 1 176 ? -20.475 -16.558 26.403 1.00 67.69 176 LYS A O 1
ATOM 1370 N N . VAL A 1 177 ? -18.989 -18.161 25.906 1.00 72.44 177 VAL A N 1
ATOM 1371 C CA . VAL A 1 177 ? -19.943 -19.284 25.894 1.00 72.44 177 VAL A CA 1
ATOM 1372 C C . VAL A 1 177 ? -20.459 -19.601 27.299 1.00 72.44 177 VAL A C 1
ATOM 1374 O O . VAL A 1 177 ? -21.659 -19.819 27.472 1.00 72.44 177 VAL A O 1
ATOM 1377 N N . ILE A 1 178 ? -19.601 -19.568 28.323 1.00 65.56 178 ILE A N 1
ATOM 1378 C CA . ILE A 1 178 ? -20.018 -19.793 29.715 1.00 65.56 178 ILE A CA 1
ATOM 1379 C C . ILE A 1 178 ? -20.842 -18.597 30.228 1.00 65.56 178 ILE A C 1
ATOM 1381 O O . ILE A 1 178 ? -21.844 -18.805 30.917 1.00 65.56 178 ILE A O 1
ATOM 1385 N N . GLN A 1 179 ? -20.511 -17.361 29.824 1.00 58.62 179 GLN A N 1
ATOM 1386 C CA . GLN A 1 179 ? -21.354 -16.183 30.087 1.00 58.62 179 GLN A CA 1
ATOM 1387 C C . GLN A 1 179 ? -22.742 -16.292 29.430 1.00 58.62 179 GLN A C 1
ATOM 1389 O O . GLN A 1 179 ? -23.713 -15.825 30.021 1.00 58.62 179 GLN A O 1
ATOM 1394 N N . ALA A 1 180 ? -22.850 -16.930 28.258 1.00 62.84 180 ALA A N 1
ATOM 1395 C CA . ALA A 1 180 ? -24.110 -17.087 27.530 1.00 62.84 180 ALA A CA 1
ATOM 1396 C C . ALA A 1 180 ? -24.981 -18.265 28.014 1.00 62.84 180 ALA A C 1
ATOM 1398 O O . ALA A 1 180 ? -26.203 -18.146 28.008 1.00 62.84 180 ALA A O 1
ATOM 1399 N N . LYS A 1 181 ? -24.388 -19.402 28.425 1.00 62.94 181 LYS A N 1
ATOM 1400 C CA . LYS A 1 181 ? -25.149 -20.630 28.748 1.00 62.94 181 LYS A CA 1
ATOM 1401 C C . LYS A 1 181 ? -25.42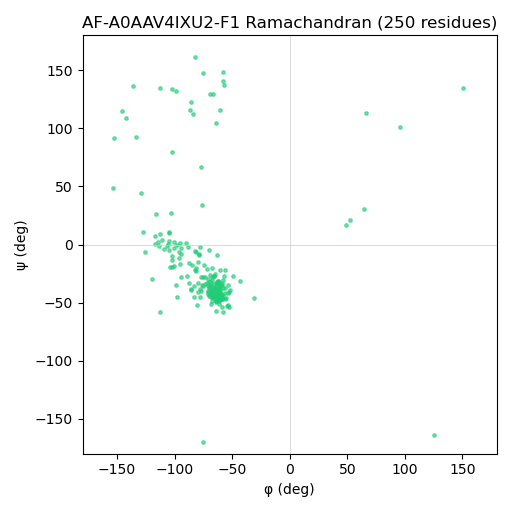6 -20.869 30.238 1.00 62.94 181 LYS A C 1
ATOM 1403 O O . LYS A 1 181 ? -26.487 -21.406 30.543 1.00 62.94 181 LYS A O 1
ATOM 1408 N N . LYS A 1 182 ? -24.526 -20.511 31.171 1.00 55.12 182 LYS A N 1
ATOM 1409 C CA . LYS A 1 182 ? -24.757 -20.641 32.633 1.00 55.12 182 LYS A CA 1
ATOM 1410 C C . LYS A 1 182 ? -23.939 -19.612 33.438 1.00 55.12 182 LYS A C 1
ATOM 1412 O O . LYS A 1 182 ? -22.836 -19.924 33.889 1.00 55.12 182 LYS A O 1
ATOM 1417 N N . PRO A 1 183 ? -24.492 -18.425 33.746 1.00 55.31 183 PRO A N 1
ATOM 1418 C CA . PRO A 1 183 ? -23.794 -17.391 34.520 1.00 55.31 183 PRO A CA 1
ATOM 1419 C C . PRO A 1 183 ? -23.590 -17.732 36.013 1.00 55.31 183 PRO A C 1
ATOM 1421 O O . PRO A 1 183 ? -22.954 -16.960 36.732 1.00 55.31 183 PRO A O 1
ATOM 1424 N N . GLY A 1 184 ? -24.129 -18.858 36.498 1.00 59.16 184 GLY A N 1
ATOM 1425 C CA . GLY A 1 184 ? -24.041 -19.293 37.899 1.00 59.16 184 GLY A CA 1
ATOM 1426 C C . GLY A 1 184 ? -22.800 -20.119 38.269 1.00 59.16 184 GLY A C 1
ATOM 1427 O O . GLY A 1 184 ? -22.503 -20.234 39.449 1.00 59.16 184 GLY A O 1
ATOM 1428 N N . MET A 1 185 ? -22.058 -20.667 37.297 1.00 55.56 185 MET A N 1
ATOM 1429 C CA . MET A 1 185 ? -20.908 -21.565 37.544 1.00 55.56 185 MET A CA 1
ATOM 1430 C C . MET A 1 185 ? -19.543 -20.842 37.549 1.00 55.56 185 MET A C 1
ATOM 1432 O O . MET A 1 185 ? -18.501 -21.473 37.695 1.00 55.56 185 MET A O 1
ATOM 1436 N N . LEU A 1 186 ? -19.540 -19.518 37.359 1.00 50.00 186 LEU A N 1
ATOM 1437 C CA . LEU A 1 186 ? -18.343 -18.674 37.292 1.00 50.00 186 LEU A CA 1
ATOM 1438 C C . LEU A 1 186 ? -18.145 -17.914 38.614 1.00 50.00 186 LEU A C 1
ATOM 1440 O O . LEU A 1 186 ? -19.092 -17.281 39.090 1.00 50.00 186 LEU A O 1
ATOM 1444 N N . PRO A 1 187 ? -16.923 -17.871 39.178 1.00 57.22 187 PRO A N 1
ATOM 1445 C CA . PRO A 1 187 ? -16.632 -17.020 40.324 1.00 57.22 187 PRO A CA 1
ATOM 1446 C C . PRO A 1 187 ? -16.929 -15.549 39.993 1.00 57.22 187 PRO A C 1
ATOM 1448 O O . PRO A 1 187 ? -16.635 -15.063 38.897 1.00 57.22 187 PRO A O 1
ATOM 1451 N N . VAL A 1 188 ? -17.485 -14.815 40.965 1.00 55.88 188 VAL A N 1
ATOM 1452 C CA . VAL A 1 188 ? -18.013 -13.434 40.834 1.00 55.88 188 VAL A CA 1
ATOM 1453 C C . VAL A 1 188 ? -17.034 -12.461 40.138 1.00 55.88 188 VAL A C 1
ATOM 1455 O O . VAL A 1 188 ? -17.451 -11.522 39.455 1.00 55.88 188 VAL A O 1
ATOM 1458 N N . LYS A 1 189 ? -15.724 -12.725 40.235 1.00 56.19 189 LYS A N 1
ATOM 1459 C CA . LYS A 1 189 ? -14.624 -11.961 39.616 1.00 56.19 189 LYS A CA 1
ATOM 1460 C C . LYS A 1 189 ? -14.621 -11.977 38.075 1.00 56.19 189 LYS A C 1
ATOM 1462 O O . LYS A 1 189 ? -14.301 -10.953 37.472 1.00 56.19 189 LYS A O 1
ATOM 1467 N N . LEU A 1 190 ? -15.013 -13.088 37.444 1.00 53.12 190 LEU A N 1
ATOM 1468 C CA . LEU A 1 190 ? -14.990 -13.287 35.980 1.00 53.12 190 LEU A CA 1
ATOM 1469 C C . LEU A 1 190 ? -16.340 -13.005 35.298 1.00 53.12 190 LEU A C 1
ATOM 1471 O O . LEU A 1 190 ? -16.415 -12.881 34.077 1.00 53.12 190 LEU A O 1
ATOM 1475 N N . ARG A 1 191 ? -17.411 -12.864 36.084 1.00 54.72 191 ARG A N 1
ATOM 1476 C CA . ARG A 1 191 ? -18.755 -12.527 35.593 1.00 54.72 191 ARG A CA 1
ATOM 1477 C C . ARG A 1 191 ? -18.901 -11.038 35.277 1.00 54.72 191 ARG A C 1
ATOM 1479 O O . ARG A 1 191 ? -19.507 -10.666 34.281 1.00 5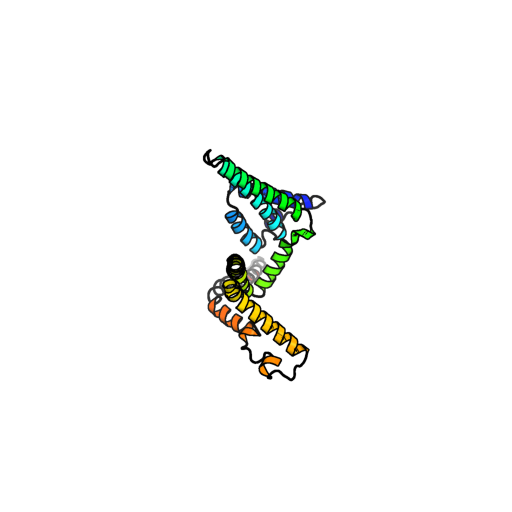4.72 191 ARG A O 1
ATOM 1486 N N . ASN A 1 192 ? -18.285 -10.188 36.099 1.00 56.69 192 ASN A N 1
ATOM 1487 C CA . ASN A 1 192 ? -18.448 -8.738 36.008 1.00 56.69 192 ASN A CA 1
ATOM 1488 C C . ASN A 1 192 ? -17.191 -8.015 35.525 1.00 56.69 192 ASN A C 1
ATOM 1490 O O . ASN A 1 192 ? -17.197 -6.787 35.550 1.00 56.69 192 ASN A O 1
ATOM 1494 N N . TRP A 1 193 ? -16.117 -8.730 35.152 1.00 52.44 193 TRP A N 1
ATOM 1495 C CA . TRP A 1 193 ? -14.812 -8.180 34.735 1.00 52.44 193 TRP A CA 1
ATOM 1496 C C . TRP A 1 193 ? -14.235 -7.108 35.691 1.00 52.44 193 TRP A C 1
ATOM 1498 O O . TRP A 1 193 ? -13.389 -6.309 35.306 1.00 52.44 193 TRP A O 1
ATOM 1508 N N . LYS A 1 194 ? -14.732 -7.008 36.938 1.00 55.22 194 LYS A N 1
ATOM 1509 C CA . LYS A 1 194 ? -14.366 -5.955 37.918 1.00 55.22 194 LYS A CA 1
ATOM 1510 C C . LYS A 1 194 ? -13.029 -6.235 38.606 1.00 55.22 194 LYS A C 1
ATOM 1512 O O . LYS A 1 194 ? -12.477 -5.341 39.228 1.00 55.22 194 LYS A O 1
ATOM 1517 N N . PHE A 1 195 ? -12.541 -7.467 38.492 1.00 57.28 195 PHE A N 1
ATOM 1518 C CA . PHE A 1 195 ? -11.260 -7.899 39.037 1.00 57.28 195 PHE A CA 1
ATOM 1519 C C . PHE A 1 195 ? -10.069 -7.547 38.134 1.00 57.28 195 PHE A C 1
ATOM 1521 O O . PHE A 1 195 ? -8.954 -7.446 38.634 1.00 57.28 195 PHE A O 1
ATOM 1528 N N . LEU A 1 196 ? -10.284 -7.330 36.827 1.00 46.25 196 LEU A N 1
ATOM 1529 C CA . LEU A 1 196 ? -9.207 -6.842 35.969 1.00 46.25 196 LEU A CA 1
ATOM 1530 C C . LEU A 1 196 ? -8.837 -5.415 36.402 1.00 46.25 196 LEU A C 1
ATOM 1532 O O . LEU A 1 196 ? -9.738 -4.574 36.525 1.00 46.25 196 LEU A O 1
ATOM 1536 N N . PRO A 1 197 ? -7.544 -5.122 36.625 1.00 50.16 197 PRO A N 1
ATOM 1537 C CA . PRO A 1 197 ? -7.113 -3.778 36.961 1.00 50.16 197 PRO A CA 1
ATOM 1538 C C . PRO A 1 197 ? -7.568 -2.821 35.852 1.00 50.16 197 PRO A C 1
ATOM 1540 O O . PRO A 1 197 ? -7.487 -3.150 34.666 1.00 50.16 197 PRO A O 1
ATOM 1543 N N . LYS A 1 198 ? -8.073 -1.642 36.254 1.00 49.97 198 LYS A N 1
ATOM 1544 C CA . LYS A 1 198 ? -8.568 -0.566 35.370 1.00 49.97 198 LYS A CA 1
ATOM 1545 C C . LYS A 1 198 ? -7.849 -0.469 34.007 1.00 49.97 198 LYS A C 1
ATOM 1547 O O . LYS A 1 198 ? -8.586 -0.448 33.030 1.00 49.97 198 LYS A O 1
ATOM 1552 N N . PRO A 1 199 ? -6.503 -0.518 33.903 1.00 53.97 199 PRO A N 1
ATOM 1553 C CA . PRO A 1 199 ? -5.744 -0.569 32.643 1.00 53.97 199 PRO A CA 1
ATOM 1554 C C . PRO A 1 199 ? -6.244 -1.497 31.521 1.00 53.97 199 PRO A C 1
ATOM 1556 O O . PRO A 1 199 ? -6.050 -1.179 30.353 1.00 53.97 199 PRO A O 1
ATOM 1559 N N . MET A 1 200 ? -6.874 -2.632 31.834 1.00 50.31 200 MET A N 1
ATOM 1560 C CA . MET A 1 200 ? -7.353 -3.585 30.819 1.00 50.31 200 MET A CA 1
ATOM 1561 C C . MET A 1 200 ? -8.861 -3.487 30.534 1.00 50.31 200 MET A C 1
ATOM 1563 O O . MET A 1 200 ? -9.374 -4.207 29.680 1.00 50.31 200 MET A O 1
ATOM 1567 N N . ARG A 1 201 ? -9.590 -2.623 31.254 1.00 46.69 201 ARG A N 1
ATOM 1568 C CA . ARG A 1 201 ? -11.049 -2.447 31.115 1.00 46.69 201 ARG A CA 1
ATOM 1569 C C . ARG A 1 201 ? -11.452 -1.029 30.711 1.00 46.69 201 ARG A C 1
ATOM 1571 O O . ARG A 1 201 ? -12.478 -0.848 30.065 1.00 46.69 201 ARG A O 1
ATOM 1578 N N . SER A 1 202 ? -10.653 -0.047 31.105 1.00 47.78 202 SER A N 1
ATOM 1579 C CA . SER A 1 202 ? -10.743 1.353 30.708 1.00 47.78 202 SER A CA 1
ATOM 1580 C C . SER A 1 202 ? -9.329 1.833 30.399 1.00 47.78 202 SER A C 1
ATOM 1582 O O . SER A 1 202 ? -8.387 1.534 31.130 1.00 47.78 202 SER A O 1
ATOM 1584 N N . LEU A 1 203 ? -9.177 2.571 29.307 1.00 49.00 203 LEU A N 1
ATOM 1585 C CA . LEU A 1 203 ? -7.897 3.132 28.879 1.00 49.00 203 LEU A CA 1
ATOM 1586 C C . LEU A 1 203 ? -7.516 4.437 29.598 1.00 49.00 203 LEU A C 1
ATOM 1588 O O . LEU A 1 203 ? -6.373 4.877 29.497 1.00 49.00 203 LEU A O 1
ATOM 1592 N N . GLU A 1 204 ? -8.415 4.995 30.412 1.00 53.75 204 GLU A N 1
ATOM 1593 C CA . GLU A 1 204 ? -8.199 6.228 31.185 1.00 53.75 204 GLU A CA 1
ATOM 1594 C C . GLU A 1 204 ? -6.935 6.254 32.078 1.00 53.75 204 GLU A C 1
ATOM 1596 O O . GLU A 1 204 ? -6.270 7.292 32.138 1.00 53.75 204 GLU A O 1
ATOM 1601 N N . PRO A 1 205 ? -6.549 5.181 32.806 1.00 49.19 205 PRO A N 1
ATOM 1602 C CA . PRO A 1 205 ? -5.339 5.218 33.628 1.00 49.19 205 PRO A CA 1
ATOM 1603 C C . PRO A 1 205 ? -4.045 5.223 32.800 1.00 49.19 205 PRO A C 1
ATOM 1605 O O . PRO A 1 205 ? -3.066 5.824 33.243 1.00 49.19 205 PRO A O 1
ATOM 1608 N N . TYR A 1 206 ? -4.029 4.618 31.605 1.00 54.81 206 TYR A N 1
ATOM 1609 C CA . TYR A 1 206 ? -2.871 4.692 30.705 1.00 54.81 206 TYR A CA 1
ATOM 1610 C C . TYR A 1 206 ? -2.784 6.043 29.997 1.00 54.81 206 TYR A C 1
ATOM 1612 O O . TYR A 1 206 ? -1.674 6.552 29.844 1.00 54.81 206 TYR A O 1
ATOM 1620 N N . ASP A 1 207 ? -3.916 6.666 29.652 1.00 53.69 207 ASP A N 1
ATOM 1621 C CA . ASP A 1 207 ? -3.947 8.021 29.083 1.00 53.69 207 ASP A CA 1
ATOM 1622 C C . ASP A 1 207 ? -3.251 9.038 29.998 1.00 53.69 207 ASP A C 1
ATOM 1624 O O . ASP A 1 207 ? -2.447 9.846 29.536 1.00 53.69 207 ASP A O 1
ATOM 1628 N N . ARG A 1 208 ? -3.471 8.954 31.317 1.00 58.09 208 ARG A N 1
ATOM 1629 C CA . ARG A 1 208 ? -2.865 9.877 32.294 1.00 58.09 208 ARG A CA 1
ATOM 1630 C C . ARG A 1 208 ? -1.351 9.687 32.449 1.00 58.09 208 ARG A C 1
ATOM 1632 O O . ARG A 1 208 ? -0.627 10.657 32.673 1.00 58.09 208 ARG A O 1
ATOM 1639 N N . VAL A 1 209 ? -0.868 8.449 32.340 1.00 60.28 209 VAL A N 1
ATOM 1640 C CA . VAL A 1 209 ? 0.567 8.126 32.438 1.00 60.28 209 VAL A CA 1
ATOM 1641 C C . VAL A 1 209 ? 1.282 8.467 31.133 1.00 60.28 209 VAL A C 1
ATOM 1643 O O . VAL A 1 209 ? 2.313 9.133 31.161 1.00 60.28 209 VAL A O 1
ATOM 1646 N N . MET A 1 210 ? 0.707 8.108 29.985 1.00 52.31 210 MET A N 1
ATOM 1647 C CA . MET A 1 210 ? 1.269 8.435 28.673 1.00 52.31 210 MET A CA 1
ATOM 1648 C C . MET A 1 210 ? 1.263 9.944 28.403 1.00 52.31 210 MET A C 1
ATOM 1650 O O . MET A 1 210 ? 2.223 10.444 27.826 1.00 52.31 210 MET A O 1
ATOM 1654 N N . GLN A 1 211 ? 0.267 10.702 28.879 1.00 57.81 211 GLN A N 1
ATOM 1655 C CA . GLN A 1 211 ? 0.304 12.169 28.816 1.00 57.81 211 GLN A CA 1
ATOM 1656 C C . GLN A 1 211 ? 1.430 12.771 29.670 1.00 57.81 211 GLN A C 1
ATOM 1658 O O . GLN A 1 211 ? 2.086 13.713 29.238 1.00 57.81 211 GLN A O 1
ATOM 1663 N N . LYS A 1 212 ? 1.713 12.217 30.854 1.00 52.56 212 LYS A N 1
ATOM 1664 C CA . LYS A 1 212 ? 2.849 12.678 31.669 1.00 52.56 212 LYS A CA 1
ATOM 1665 C C . LYS A 1 212 ? 4.204 12.321 31.056 1.00 52.56 212 LYS A C 1
ATOM 1667 O O . LYS A 1 212 ? 5.121 13.129 31.132 1.00 52.56 212 LYS A O 1
ATOM 1672 N N . VAL A 1 213 ? 4.322 11.144 30.440 1.00 59.59 213 VAL A N 1
ATOM 1673 C CA . VAL A 1 213 ? 5.584 10.651 29.861 1.00 59.59 213 VAL A CA 1
ATOM 1674 C C . VAL A 1 213 ? 5.877 11.273 28.490 1.00 59.59 213 VAL A C 1
ATOM 1676 O O . VAL A 1 213 ? 7.012 11.656 28.234 1.00 59.59 213 VAL A O 1
ATOM 1679 N N . PHE A 1 214 ? 4.874 11.426 27.618 1.00 49.03 214 PHE A N 1
ATOM 1680 C CA . PHE A 1 214 ? 5.061 11.932 26.248 1.00 49.03 214 PHE A CA 1
ATOM 1681 C C . PHE A 1 214 ? 4.629 13.391 26.036 1.00 49.03 214 PHE A C 1
ATOM 1683 O O . PHE A 1 214 ? 5.035 14.001 25.048 1.00 49.03 214 PHE A O 1
ATOM 1690 N N . PHE A 1 215 ? 3.798 13.968 26.912 1.00 50.53 215 PHE A N 1
ATOM 1691 C CA . PHE A 1 215 ? 3.165 15.279 26.691 1.00 50.53 215 PHE A CA 1
ATOM 1692 C C . PHE A 1 215 ? 3.608 16.386 27.656 1.00 50.53 215 PHE A C 1
ATOM 1694 O O . PHE A 1 215 ? 3.163 17.521 27.491 1.00 50.53 215 PHE A O 1
ATOM 1701 N N . CYS A 1 216 ? 4.541 16.122 28.579 1.00 44.34 216 CYS A N 1
ATOM 1702 C CA . CYS A 1 216 ? 5.165 17.196 29.361 1.00 44.34 216 CYS A CA 1
ATOM 1703 C C . CYS A 1 216 ? 6.063 18.120 28.517 1.00 44.34 216 CYS A C 1
ATOM 1705 O O . CYS A 1 216 ? 6.277 19.260 28.909 1.00 44.34 216 CYS A O 1
ATOM 1707 N N . THR A 1 217 ? 6.530 17.702 27.334 1.00 43.28 217 THR A N 1
ATOM 1708 C CA . THR A 1 217 ? 7.468 18.526 26.541 1.00 43.28 217 THR A CA 1
ATOM 1709 C C . THR A 1 217 ? 6.820 19.272 25.370 1.00 43.28 217 THR A C 1
ATOM 1711 O O . THR A 1 217 ? 7.434 20.180 24.822 1.00 43.28 217 THR A O 1
ATOM 1714 N N . ARG A 1 218 ? 5.575 18.953 24.970 1.00 39.69 218 ARG A N 1
ATOM 1715 C CA . ARG A 1 218 ? 4.952 19.560 23.768 1.00 39.69 218 ARG A CA 1
ATOM 1716 C C . ARG A 1 218 ? 3.820 20.556 24.007 1.00 39.69 218 ARG A C 1
ATOM 1718 O O . ARG A 1 218 ? 3.374 21.169 23.043 1.00 39.69 218 ARG A O 1
ATOM 1725 N N . PHE A 1 219 ? 3.389 20.776 25.250 1.00 38.72 219 PHE A N 1
ATOM 1726 C CA . PHE A 1 219 ? 2.343 21.766 25.560 1.00 38.72 219 PHE A CA 1
ATOM 1727 C C . PHE A 1 219 ? 2.845 23.068 26.195 1.00 38.72 219 PHE A C 1
ATOM 1729 O O . PHE A 1 219 ? 2.042 23.951 26.482 1.00 38.72 219 PHE A O 1
ATOM 1736 N N . GLN A 1 220 ? 4.162 23.229 26.356 1.00 39.25 220 G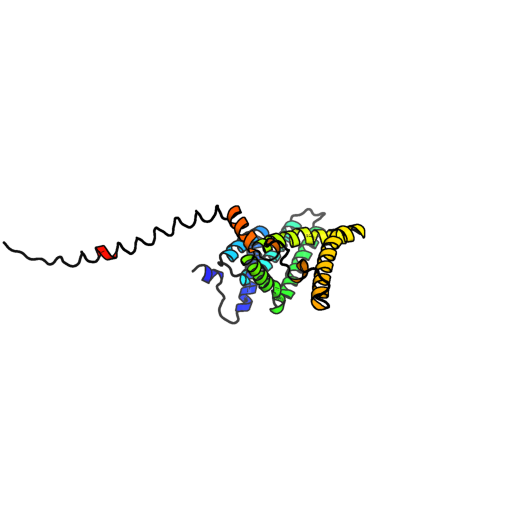LN A N 1
ATOM 1737 C CA . GLN A 1 220 ? 4.754 24.494 26.805 1.00 39.25 220 GLN A CA 1
ATOM 1738 C C . GLN A 1 220 ? 5.218 25.386 25.638 1.00 39.25 220 GLN A C 1
ATOM 1740 O O . GLN A 1 220 ? 5.496 26.560 25.840 1.00 39.25 220 GLN A O 1
ATOM 1745 N N . GLN A 1 221 ? 5.206 24.876 24.398 1.00 40.97 221 GLN A N 1
ATOM 1746 C CA . GLN A 1 221 ? 5.610 25.629 23.200 1.00 40.97 221 GLN A CA 1
ATOM 1747 C C . GLN A 1 221 ? 4.430 26.173 22.366 1.00 40.97 221 GLN A C 1
ATOM 1749 O O . GLN A 1 221 ? 4.642 26.791 21.331 1.00 40.97 221 GLN A O 1
ATOM 1754 N N . GLY A 1 222 ? 3.185 25.964 22.816 1.00 36.88 222 GLY A N 1
ATOM 1755 C CA . GLY A 1 222 ? 1.966 26.445 22.143 1.00 36.88 222 GLY A CA 1
ATOM 1756 C C . GLY A 1 222 ? 1.133 27.449 22.946 1.00 36.88 222 GLY A C 1
ATOM 1757 O O . GLY A 1 222 ? 0.098 27.893 22.464 1.00 36.88 222 GLY A O 1
ATOM 1758 N N . LYS A 1 223 ? 1.562 27.814 24.162 1.00 31.05 223 LYS A N 1
ATOM 1759 C CA . LYS A 1 223 ? 0.864 28.779 25.035 1.00 31.05 223 LYS A CA 1
ATOM 1760 C C . LYS A 1 223 ? 1.620 30.099 25.247 1.00 31.05 223 LYS A C 1
ATOM 1762 O O . LYS A 1 223 ? 1.192 30.910 26.050 1.00 31.05 223 LYS A O 1
ATOM 1767 N N . GLY A 1 224 ? 2.706 30.326 24.502 1.00 33.09 224 GLY A N 1
ATOM 1768 C CA . GLY A 1 224 ? 3.446 31.598 24.478 1.00 33.09 224 GLY A CA 1
ATOM 1769 C C . GLY A 1 224 ? 3.099 32.524 23.304 1.00 33.09 224 GLY A C 1
ATOM 1770 O O . GLY A 1 224 ? 3.673 33.598 23.200 1.00 33.09 224 GLY A O 1
ATOM 1771 N N . SER A 1 225 ? 2.181 32.130 22.410 1.00 35.03 225 SER A N 1
ATOM 1772 C CA . SER A 1 225 ? 1.859 32.905 21.192 1.00 35.03 225 SER A CA 1
ATOM 1773 C C . SER A 1 225 ? 0.367 33.206 21.011 1.00 35.03 225 SER A C 1
ATOM 1775 O O . SER A 1 225 ? -0.039 33.698 19.963 1.00 35.03 225 SER A O 1
ATOM 1777 N N . SER A 1 226 ? -0.461 32.949 22.028 1.00 35.09 226 SER A N 1
ATOM 1778 C CA . SER A 1 226 ? -1.894 33.296 22.019 1.00 35.09 226 SER A CA 1
ATOM 1779 C C . SER A 1 226 ? -2.285 34.310 23.098 1.00 35.09 226 SER A C 1
ATOM 1781 O O . SER A 1 226 ? -3.461 34.621 23.232 1.00 35.09 226 SER A O 1
ATOM 1783 N N . GLU A 1 227 ? -1.307 34.876 23.810 1.00 35.53 227 GLU A N 1
ATOM 1784 C CA . GLU A 1 227 ? -1.506 35.928 24.823 1.00 35.53 227 GLU A CA 1
ATOM 1785 C C . GLU A 1 227 ? -0.824 37.249 24.421 1.00 35.53 227 GLU A C 1
ATOM 1787 O O . GLU A 1 227 ? -0.454 38.067 25.250 1.00 35.53 227 GLU A O 1
ATOM 1792 N N . GLN A 1 228 ? -0.650 37.459 23.111 1.00 34.88 228 GLN A N 1
ATOM 1793 C CA . GLN A 1 228 ? -0.187 38.732 22.544 1.00 34.88 228 GLN A CA 1
ATOM 1794 C C . GLN A 1 228 ? -1.114 39.303 21.463 1.00 34.88 228 GLN A C 1
ATOM 1796 O O . GLN A 1 228 ? -0.935 40.446 21.064 1.00 34.88 228 GLN A O 1
ATOM 1801 N N . ASN A 1 229 ? -2.153 38.569 21.044 1.00 31.47 229 ASN A N 1
ATOM 1802 C CA . ASN A 1 229 ? -3.093 39.034 20.014 1.00 31.47 229 ASN A CA 1
ATOM 1803 C C . ASN A 1 229 ? -4.461 39.481 20.570 1.00 31.47 229 ASN A C 1
ATOM 1805 O O . ASN A 1 229 ? -5.395 39.697 19.809 1.00 31.47 229 ASN A O 1
ATOM 1809 N N . GLY A 1 230 ? -4.581 39.611 21.899 1.00 35.28 230 GLY A N 1
ATOM 1810 C CA . GLY A 1 230 ? -5.778 40.119 22.587 1.00 35.28 230 GLY A CA 1
ATOM 1811 C C . GLY A 1 230 ? -5.676 41.571 23.074 1.00 35.28 230 GLY A C 1
ATOM 1812 O O . GLY A 1 230 ? -6.687 42.145 23.456 1.00 35.28 230 GLY A O 1
ATOM 1813 N N . ASN A 1 231 ? -4.485 42.182 23.028 1.00 33.59 231 ASN A N 1
ATOM 1814 C CA . ASN A 1 231 ? -4.261 43.564 23.485 1.00 33.59 231 ASN A CA 1
ATOM 1815 C C . ASN A 1 231 ? -4.048 44.578 22.347 1.00 33.59 231 ASN A C 1
ATOM 1817 O O . ASN A 1 231 ? -3.920 45.769 22.616 1.00 33.59 231 ASN A O 1
ATOM 1821 N N . ALA A 1 232 ? -4.062 44.146 21.082 1.00 40.59 232 ALA A N 1
ATOM 1822 C CA . ALA A 1 232 ? -3.951 45.051 19.934 1.00 40.59 232 ALA A CA 1
ATOM 1823 C C . ALA A 1 232 ? -5.302 45.664 19.507 1.00 40.59 232 ALA A C 1
ATOM 1825 O O . ALA A 1 232 ? -5.325 46.703 18.860 1.00 40.59 232 ALA A O 1
ATOM 1826 N N . THR A 1 233 ? -6.433 45.093 19.929 1.00 41.47 233 THR A N 1
ATOM 1827 C CA . THR A 1 233 ? -7.783 45.585 19.587 1.00 41.47 233 THR A CA 1
ATOM 1828 C C . THR A 1 233 ? -8.413 46.523 20.623 1.00 41.47 233 THR A C 1
ATOM 1830 O O . THR A 1 233 ? -9.479 47.068 20.362 1.00 41.47 233 THR A O 1
ATOM 1833 N N . SER A 1 234 ? -7.754 46.783 21.758 1.00 40.47 234 SER A N 1
ATOM 1834 C CA . SER A 1 234 ? -8.228 47.759 22.763 1.00 40.47 234 SER A CA 1
ATOM 1835 C C . SER A 1 234 ? -7.449 49.078 22.769 1.00 40.47 234 SER A C 1
ATOM 1837 O O . SER A 1 234 ? -7.837 50.007 23.472 1.00 40.47 234 SER A O 1
ATOM 1839 N N . LEU A 1 235 ? -6.382 49.199 21.972 1.00 41.75 235 LEU A N 1
ATOM 1840 C CA . LEU A 1 235 ? -5.605 50.439 21.861 1.00 41.75 235 LEU A CA 1
ATOM 1841 C C . LEU A 1 235 ? -5.947 51.260 20.611 1.00 41.75 235 LEU A C 1
ATOM 1843 O O . LEU A 1 235 ? -5.730 52.462 20.626 1.00 41.75 235 LEU A O 1
ATOM 1847 N N . GLU A 1 236 ? -6.577 50.693 19.578 1.00 40.12 236 GLU A N 1
ATOM 1848 C CA . GLU A 1 236 ? -6.993 51.475 18.396 1.00 40.12 236 GLU A CA 1
ATOM 1849 C C . GLU A 1 236 ? -8.320 52.238 18.609 1.00 40.12 236 GLU A C 1
ATOM 1851 O O . GLU A 1 236 ? -8.546 53.293 18.020 1.00 40.12 236 GLU A O 1
ATOM 1856 N N . SER A 1 237 ? -9.161 51.795 19.555 1.00 38.75 237 SER A N 1
ATOM 1857 C CA . SER A 1 237 ? -10.419 52.480 19.902 1.00 38.75 237 SER A CA 1
ATOM 1858 C C . SER A 1 237 ? -10.238 53.708 20.814 1.00 38.75 237 SER A C 1
ATOM 1860 O O . SER A 1 237 ? -11.198 54.440 21.045 1.00 38.75 237 SER A O 1
ATOM 1862 N N . GLY A 1 238 ? -9.030 53.948 21.342 1.00 41.28 238 GLY A N 1
ATOM 1863 C CA . GLY A 1 238 ? -8.717 55.095 22.209 1.00 41.28 238 GLY A CA 1
ATOM 1864 C C . GLY A 1 238 ? -8.111 56.304 21.485 1.00 41.28 238 GLY A C 1
ATOM 1865 O O . GLY A 1 238 ? -8.128 57.409 22.026 1.00 41.28 238 GLY A O 1
ATOM 1866 N N . TYR A 1 239 ? -7.607 56.125 20.259 1.00 38.12 239 TYR A N 1
ATOM 1867 C CA . TYR A 1 239 ? -6.939 57.190 19.494 1.00 38.12 239 TYR A CA 1
ATOM 1868 C C . TYR A 1 239 ? -7.819 57.806 18.393 1.00 38.12 239 TYR A C 1
ATOM 1870 O O . TYR A 1 239 ? -7.588 58.951 18.010 1.00 38.12 239 TYR A O 1
ATOM 1878 N N . MET A 1 240 ? -8.887 57.127 17.959 1.00 40.78 240 MET A N 1
ATOM 1879 C CA . MET A 1 240 ? -9.858 57.670 16.991 1.00 40.78 240 MET A CA 1
ATOM 1880 C C . MET A 1 240 ? -10.887 58.644 17.599 1.00 40.78 240 MET A C 1
ATOM 1882 O O . MET A 1 240 ? -11.572 59.344 16.862 1.00 40.78 240 MET A O 1
ATOM 1886 N N . THR A 1 241 ? -10.955 58.781 18.929 1.00 43.78 241 THR A N 1
ATOM 1887 C CA . THR A 1 241 ? -11.885 59.719 19.602 1.00 43.78 241 THR A CA 1
ATOM 1888 C C . THR A 1 241 ? -11.237 61.066 19.960 1.00 43.78 241 THR A C 1
ATOM 1890 O O . THR A 1 241 ? -11.924 61.993 20.379 1.00 43.78 241 THR A O 1
ATOM 1893 N N . LYS A 1 242 ? -9.917 61.226 19.775 1.00 41.50 242 LYS A N 1
ATOM 1894 C CA . LYS A 1 242 ? -9.187 62.465 20.123 1.00 41.50 242 LYS A CA 1
ATOM 1895 C C . LYS A 1 242 ? -8.766 63.332 18.929 1.00 41.50 242 LYS A C 1
ATOM 1897 O O . LYS A 1 242 ? -8.200 64.398 19.141 1.00 41.50 242 LYS A O 1
ATOM 1902 N N . ALA A 1 243 ? -9.087 62.923 17.700 1.00 42.44 243 ALA A N 1
ATOM 1903 C CA . ALA A 1 243 ? -8.772 63.663 16.472 1.00 42.44 243 ALA A CA 1
ATOM 1904 C C . ALA A 1 243 ? -9.983 64.387 15.839 1.00 42.44 243 ALA A C 1
ATOM 1906 O O . ALA A 1 243 ? -9.877 64.908 14.735 1.00 42.44 243 ALA A O 1
ATOM 1907 N N . SER A 1 244 ? -11.125 64.454 16.538 1.00 42.34 244 SER A N 1
ATOM 1908 C CA . SER A 1 244 ? -12.352 65.112 16.058 1.00 42.34 244 SER A CA 1
ATOM 1909 C C . SER A 1 244 ? -12.924 66.105 17.078 1.00 42.34 244 SER A C 1
ATOM 1911 O O . SER A 1 244 ? -14.124 66.105 17.338 1.00 42.34 244 SER A O 1
ATOM 1913 N N . ASN A 1 245 ? -12.077 66.942 17.693 1.00 39.59 245 ASN A N 1
ATOM 1914 C CA . ASN A 1 245 ? -12.564 68.154 18.370 1.00 39.59 245 ASN A CA 1
ATOM 1915 C C . ASN A 1 245 ? -11.517 69.283 18.457 1.00 39.59 245 ASN A C 1
ATOM 1917 O O . ASN A 1 245 ? -11.277 69.862 19.513 1.00 39.59 245 ASN A O 1
ATOM 1921 N N . GLY A 1 246 ? -10.874 69.587 17.328 1.00 35.75 246 GLY A N 1
ATOM 1922 C CA . GLY A 1 246 ? -10.121 70.826 17.129 1.00 35.75 246 GLY A CA 1
ATOM 1923 C C . GLY A 1 246 ? -10.937 71.795 16.278 1.00 35.75 246 GLY A C 1
ATOM 1924 O O . GLY A 1 246 ? -10.717 71.874 15.074 1.00 35.75 246 GLY A O 1
ATOM 1925 N N . HIS A 1 247 ? -11.906 72.485 16.884 1.00 35.56 247 HIS A N 1
ATOM 1926 C CA . HIS A 1 247 ? -12.579 73.634 16.273 1.00 35.56 247 HIS A CA 1
ATOM 1927 C C . HIS A 1 247 ? -11.952 74.918 16.822 1.00 35.56 247 HIS A C 1
ATOM 1929 O O . HIS A 1 247 ? -11.717 75.036 18.024 1.00 35.56 247 HIS A O 1
ATOM 1935 N N . GLY A 1 248 ? -11.618 75.833 15.913 1.00 34.22 248 GLY A N 1
ATOM 1936 C CA . GLY A 1 248 ? -10.918 77.074 16.212 1.00 34.22 248 GLY A CA 1
ATOM 1937 C C . GLY A 1 248 ? -11.767 78.160 16.882 1.00 34.22 248 GLY A C 1
ATOM 1938 O O . GLY A 1 248 ? -12.927 77.959 17.223 1.00 34.22 248 GLY A O 1
ATOM 1939 N N . HIS A 1 249 ? -11.134 79.334 16.940 1.00 34.84 249 HIS A N 1
ATOM 1940 C CA . HIS A 1 249 ? -11.567 80.658 17.409 1.00 34.84 249 HIS A CA 1
ATOM 1941 C C . HIS A 1 249 ? -11.204 81.036 18.856 1.00 34.84 249 HIS A C 1
ATOM 1943 O O . HIS A 1 249 ? -11.708 80.468 19.810 1.00 34.84 249 HIS A O 1
ATOM 1949 N N . THR A 1 250 ? -10.155 81.851 19.061 1.00 36.56 250 THR A N 1
ATOM 1950 C CA . THR A 1 250 ? -10.105 83.340 19.066 1.00 36.56 250 THR A CA 1
ATOM 1951 C C . THR A 1 250 ? -10.895 83.985 20.214 1.00 36.56 250 THR A C 1
ATOM 1953 O O . THR A 1 250 ? -12.118 84.007 20.149 1.00 36.56 250 THR A O 1
ATOM 1956 N N . ARG A 1 251 ? -10.196 84.633 21.162 1.00 35.78 251 ARG A N 1
ATOM 1957 C CA . ARG A 1 251 ? -10.304 86.066 21.542 1.00 35.78 251 ARG A CA 1
ATOM 1958 C C . ARG A 1 251 ? -9.953 86.314 23.021 1.00 35.78 251 ARG A C 1
ATOM 1960 O O . ARG A 1 251 ? -10.525 85.670 23.890 1.00 35.78 251 ARG A O 1
ATOM 1967 N N . LEU A 1 252 ? -9.145 87.373 23.184 1.00 36.31 252 LEU A N 1
ATOM 1968 C CA . LEU A 1 252 ? -8.791 88.164 24.375 1.00 36.31 252 LEU A CA 1
ATOM 1969 C C . LEU A 1 252 ? -7.785 87.542 25.349 1.00 36.31 252 LEU A C 1
ATOM 1971 O O . LEU A 1 252 ? -8.119 86.555 26.030 1.00 36.31 252 LEU A O 1
#

Foldseek 3Di:
DQLCVQPVQDPDPCNLVLLVVLLQVLLVVCLVVVDLPVVCVVVVVCCVVPSHPLVSVVSSSLSNQLNNLVSQCVVLVVDDPVCSVVSNVVSVVSNCVSVVCCVPQPVDPVSVVVSVVCVVQVVVCVVPVVVVVVCCCCVVPLVVQQVVLVVPPDVVSCCVNVVVVVVVVVVVVVLVVCLVPPLPVDDPCSNVVPVPPCVVVPVVVVVVVCCVVPVPVPVVVPPPPPVPVPPVVVVVVVPVVPPPPPDDDDDD

Secondary structure (DSSP, 8-state):
-HHHHHT---SSTTHHHHHHHHHHHHHHHHHHH--HHHHHHHHHHHHHTTSS-HHHHHHHHHHHHHHHHHHHHHHHHTS-TTTHHHHHHHHHHHHHHHHHHHHHHTTSGGG-THHHHHHHHHHHHHH-HHHHHHHHIIIIIIHHHHHHHHHSS-HHHHHHHHHHHHHHHHHHHHHHHHHHH-TTSS-HHHHS-TTS-GGGT-SHHHHHHHHHHHSTTTSSSSSSSSSSSSSSTTTGGGTTTSSS--------

Sequence (252 aa):
MIKKFVNAEFPGPLGYLTGYIAILIGAGLTFVVQSSSIFTSTLTPLVGIGVIELDRMYPLTLGSNIGTTTTAILSALASDSDHLRDTLQVAFCHLFFNITGILIFYPIPYLRFPIPMAKFLGNRTANYRWFAIVYIILMFFAFPALIFALSIPGWYVLLGVAGPFVLVAIIVVIIKVIQAKKPGMLPVKLRNWKFLPKPMRSLEPYDRVMQKVFFCTRFQQGKGSSEQNGNATSLESGYMTKASNGHGHTRL

Radius of gyration: 30.41 Å; Cα contacts (8 Å, |Δi|>4): 152; chains: 1; bounding box: 51×117×62 Å